Protein AF-A0A2A6BRS6-F1 (afdb_monomer)

Structure (mmCIF, N/CA/C/O backbone):
data_AF-A0A2A6BRS6-F1
#
_entry.id   AF-A0A2A6BRS6-F1
#
loop_
_atom_site.group_PDB
_atom_site.id
_atom_site.type_symbol
_atom_site.label_atom_id
_atom_site.label_alt_id
_atom_site.label_comp_id
_atom_site.label_asym_id
_atom_site.label_entity_id
_atom_site.label_seq_id
_atom_site.pdbx_PDB_ins_code
_atom_site.Cartn_x
_atom_site.Cartn_y
_atom_site.Cartn_z
_atom_site.occupancy
_atom_site.B_iso_or_equiv
_atom_site.auth_seq_id
_atom_site.auth_comp_id
_atom_site.auth_asym_id
_atom_site.auth_atom_id
_atom_site.pdbx_PDB_model_num
ATOM 1 N N . MET A 1 1 ? -40.096 -60.882 6.392 1.00 36.53 1 MET A N 1
ATOM 2 C CA . MET A 1 1 ? -39.626 -61.988 7.252 1.00 36.53 1 MET A CA 1
ATOM 3 C C . MET A 1 1 ? -38.650 -61.408 8.271 1.00 36.53 1 MET A C 1
ATOM 5 O O . MET A 1 1 ? -37.692 -60.787 7.844 1.00 36.53 1 MET A O 1
ATOM 9 N N . SER A 1 2 ? -38.986 -61.568 9.567 1.00 35.00 2 SER A N 1
ATOM 10 C CA . SER A 1 2 ? -38.137 -61.553 10.793 1.00 35.00 2 SER A CA 1
ATOM 11 C C . SER A 1 2 ? -37.187 -60.356 11.034 1.00 35.00 2 SER A C 1
ATOM 13 O O . SER A 1 2 ? -36.221 -60.204 10.307 1.00 35.00 2 SER A O 1
ATOM 15 N N . SER A 1 3 ? -37.413 -59.413 11.968 1.00 30.75 3 SER A N 1
ATOM 16 C CA . SER A 1 3 ? -37.684 -59.451 13.433 1.00 30.75 3 SER A CA 1
ATOM 17 C C . SER A 1 3 ? -36.456 -59.733 14.319 1.00 30.75 3 SER A C 1
ATOM 19 O O . SER A 1 3 ? -35.845 -60.781 14.158 1.00 30.75 3 SER A O 1
ATOM 21 N N . LEU A 1 4 ? -36.197 -58.807 15.266 1.00 35.34 4 LEU A N 1
ATOM 22 C CA . LEU A 1 4 ? -35.705 -58.901 16.671 1.00 35.34 4 LEU A CA 1
ATOM 23 C C . LEU A 1 4 ? -34.846 -57.644 16.953 1.00 35.34 4 LEU A C 1
ATOM 25 O O . LEU A 1 4 ? -33.799 -57.485 16.344 1.00 35.34 4 LEU A O 1
ATOM 29 N N . ARG A 1 5 ? -35.226 -56.614 17.729 1.00 38.47 5 ARG A N 1
ATOM 30 C CA . ARG A 1 5 ? -35.764 -56.503 19.107 1.00 38.47 5 ARG A CA 1
ATOM 31 C C . ARG A 1 5 ? -34.940 -57.252 20.161 1.00 38.47 5 ARG A C 1
ATOM 33 O O . ARG A 1 5 ? -35.136 -58.443 20.363 1.00 38.47 5 ARG A O 1
ATOM 40 N N . ILE A 1 6 ? -34.127 -56.500 20.910 1.00 39.72 6 ILE A N 1
ATOM 41 C CA . ILE A 1 6 ? -33.738 -56.830 22.287 1.00 39.72 6 ILE A CA 1
ATOM 42 C C . ILE A 1 6 ? -34.042 -55.615 23.174 1.00 39.72 6 ILE A C 1
ATOM 44 O O . ILE A 1 6 ? -33.411 -54.568 23.089 1.00 39.72 6 ILE A O 1
ATOM 48 N N . GLN A 1 7 ? -35.073 -55.796 23.995 1.00 40.78 7 GLN A N 1
ATOM 49 C CA . GLN A 1 7 ? -35.419 -55.057 25.208 1.00 40.78 7 GLN A CA 1
ATOM 50 C C . GLN A 1 7 ? -34.851 -55.830 26.407 1.00 40.78 7 GLN A C 1
ATOM 52 O O . GLN A 1 7 ? -34.888 -57.060 26.375 1.00 40.78 7 GLN A O 1
ATOM 57 N N . ARG A 1 8 ? -34.442 -55.131 27.477 1.00 39.00 8 ARG A N 1
ATOM 58 C CA . ARG A 1 8 ? -34.562 -55.536 28.902 1.00 39.00 8 ARG A CA 1
ATOM 59 C C . ARG A 1 8 ? -34.206 -54.327 29.789 1.00 39.00 8 ARG A C 1
ATOM 61 O O . ARG A 1 8 ? -33.132 -53.770 29.629 1.00 39.00 8 ARG A O 1
ATOM 68 N N . LEU A 1 9 ? -35.203 -53.701 30.434 1.00 35.59 9 LEU A N 1
ATOM 69 C CA . LEU A 1 9 ? -35.733 -53.948 31.800 1.00 35.59 9 LEU A CA 1
ATOM 70 C C . LEU A 1 9 ? -34.810 -53.355 32.892 1.00 35.59 9 LEU A C 1
ATOM 72 O O . LEU A 1 9 ? -33.691 -53.811 33.057 1.00 35.59 9 LEU A O 1
ATOM 76 N N . PHE A 1 10 ? -35.177 -52.193 33.457 1.00 36.03 10 PHE A N 1
ATOM 77 C CA . PHE A 1 10 ? -35.932 -51.987 34.719 1.00 36.03 10 PHE A CA 1
ATOM 78 C C . PHE A 1 10 ? -35.080 -52.177 35.983 1.00 36.03 10 PHE A C 1
ATOM 80 O O . PHE A 1 10 ? -34.822 -53.313 36.352 1.00 36.03 10 PHE A O 1
ATOM 87 N N . THR A 1 11 ? -34.794 -51.082 36.703 1.00 35.62 11 THR A N 1
ATOM 88 C CA . THR A 1 11 ? -35.010 -51.032 38.165 1.00 35.62 11 THR A CA 1
ATOM 89 C C . THR A 1 11 ? -35.041 -49.595 38.684 1.00 35.62 11 THR A C 1
ATOM 91 O O . THR A 1 11 ? -34.088 -48.835 38.549 1.00 35.62 11 THR A O 1
ATOM 94 N N . THR A 1 12 ? -36.176 -49.262 39.282 1.00 38.81 12 THR A N 1
ATOM 95 C CA . THR A 1 12 ? -36.510 -48.068 40.057 1.00 38.81 12 THR A CA 1
ATOM 96 C C . THR A 1 12 ? -36.003 -48.255 41.488 1.00 38.81 12 THR A C 1
ATOM 98 O O . THR A 1 12 ? -36.324 -49.282 42.082 1.00 38.81 12 THR A O 1
ATOM 101 N N . ILE A 1 13 ? -35.293 -47.285 42.076 1.00 41.50 13 ILE A N 1
ATOM 102 C CA . ILE A 1 13 ? -35.150 -47.177 43.541 1.00 41.50 13 ILE A CA 1
ATOM 103 C C . ILE A 1 13 ? -35.333 -45.711 43.957 1.00 41.50 13 ILE A C 1
ATOM 105 O O . ILE A 1 13 ? -34.548 -44.836 43.608 1.00 41.50 13 ILE A O 1
ATOM 109 N N . PHE A 1 14 ? -36.421 -45.493 44.697 1.00 36.94 14 PHE A N 1
ATOM 110 C CA . PHE A 1 14 ? -36.754 -44.331 45.518 1.00 36.94 14 PHE A CA 1
ATOM 111 C C . PHE A 1 14 ? -36.053 -44.450 46.885 1.00 36.94 14 PHE A C 1
ATOM 113 O O . PHE A 1 14 ? -36.103 -45.522 47.479 1.00 36.94 14 PHE A O 1
ATOM 120 N N . LEU A 1 15 ? -35.491 -43.351 47.400 1.00 38.44 15 LEU A N 1
ATOM 121 C CA . LEU A 1 15 ? -35.166 -43.086 48.821 1.00 38.44 15 LEU A CA 1
ATOM 122 C C . LEU A 1 15 ? -34.836 -41.578 48.916 1.00 38.44 15 LEU A C 1
ATOM 124 O O . LEU A 1 15 ? -33.823 -41.142 48.387 1.00 38.44 15 LEU A O 1
ATOM 128 N N . LEU A 1 16 ? -35.789 -40.686 49.208 1.00 35.53 16 LEU A N 1
ATOM 129 C CA . LEU A 1 16 ? -36.254 -40.219 50.529 1.00 35.53 16 LEU A CA 1
ATOM 130 C C . LEU A 1 16 ? -35.146 -39.784 51.524 1.00 35.53 16 LEU A C 1
ATOM 132 O O . LEU A 1 16 ? -34.626 -40.636 52.229 1.00 35.53 16 LEU A O 1
ATOM 136 N N . ILE A 1 17 ? -34.958 -38.444 51.618 1.00 36.34 17 ILE A N 1
ATOM 137 C CA . ILE A 1 17 ? -34.923 -37.572 52.838 1.00 36.34 17 ILE A CA 1
ATOM 138 C C . ILE A 1 17 ? -33.705 -37.749 53.802 1.00 36.34 17 ILE A C 1
ATOM 140 O O . ILE A 1 17 ? -33.270 -38.881 53.969 1.00 36.34 17 ILE A O 1
ATOM 144 N N . PRO A 1 18 ? -33.151 -36.705 54.493 1.00 40.97 18 PRO A N 1
ATOM 145 C CA . PRO A 1 18 ? -33.795 -35.455 54.927 1.00 40.97 18 PRO A CA 1
ATOM 146 C C . PRO A 1 18 ? -33.077 -34.116 54.698 1.00 40.97 18 PRO A C 1
ATOM 148 O O . PRO A 1 18 ? -31.869 -33.994 54.534 1.00 40.97 18 PRO A O 1
ATOM 151 N N . ILE A 1 19 ? -33.934 -33.103 54.818 1.00 37.69 19 ILE A N 1
ATOM 152 C CA . ILE A 1 19 ? -33.704 -31.697 55.139 1.00 37.69 19 ILE A CA 1
ATOM 153 C C . ILE A 1 19 ? -33.030 -31.585 56.517 1.00 37.69 19 ILE A C 1
ATOM 155 O O . ILE A 1 19 ? -33.548 -32.129 57.493 1.00 37.69 19 ILE A O 1
ATOM 159 N N . SER A 1 20 ? -31.940 -30.824 56.619 1.00 32.41 20 SER A N 1
ATOM 160 C CA . SER A 1 20 ? -31.428 -30.311 57.892 1.00 32.41 20 SER A CA 1
ATOM 161 C C . SER A 1 20 ? -31.411 -28.782 57.879 1.00 32.41 20 SER A C 1
ATOM 163 O O . SER A 1 20 ? -30.741 -28.123 57.089 1.00 32.41 20 SER A O 1
ATOM 165 N N . THR A 1 21 ? -32.220 -28.233 58.774 1.00 3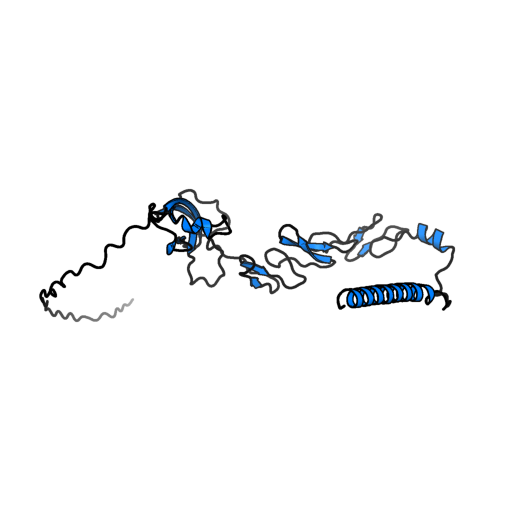5.22 21 THR A N 1
ATOM 166 C CA . THR A 1 21 ? -32.258 -26.843 59.218 1.00 35.22 21 THR A CA 1
ATOM 167 C C . THR A 1 21 ? -31.180 -26.608 60.280 1.00 35.22 21 THR A C 1
ATOM 169 O O . THR A 1 21 ? -31.127 -27.356 61.254 1.00 35.22 21 THR A O 1
ATOM 172 N N . SER A 1 22 ? -30.394 -25.539 60.159 1.00 36.47 22 SER A N 1
ATOM 173 C CA . SER A 1 22 ? -29.625 -24.939 61.266 1.00 36.47 22 SER A CA 1
ATOM 174 C C . SER A 1 22 ? -29.445 -23.447 60.960 1.00 36.47 22 SER A C 1
ATOM 176 O O . SER A 1 22 ? -28.809 -23.100 59.971 1.00 36.47 22 SER A O 1
ATOM 178 N N . GLN A 1 23 ? -30.268 -22.581 61.554 1.00 33.41 23 GLN A N 1
ATOM 179 C CA . GLN A 1 23 ? -29.975 -21.796 62.765 1.00 33.41 23 GLN A CA 1
ATOM 180 C C . GLN A 1 23 ? -28.865 -20.742 62.595 1.00 33.41 23 GLN A C 1
ATOM 182 O O . GLN A 1 23 ? -27.677 -21.033 62.670 1.00 33.41 23 GLN A O 1
ATOM 187 N N . GLU A 1 24 ? -29.330 -19.511 62.366 1.00 35.12 24 GLU A N 1
ATOM 188 C CA . GLU A 1 24 ? -28.977 -18.257 63.046 1.00 35.12 24 GLU A CA 1
ATOM 189 C C . GLU A 1 24 ? -27.819 -18.311 64.067 1.00 35.12 24 GLU A C 1
ATOM 191 O O . GLU A 1 24 ? -27.958 -18.882 65.149 1.00 35.12 24 GLU A O 1
ATOM 196 N N . SER A 1 25 ? -26.727 -17.591 63.792 1.00 31.92 25 SER A N 1
ATOM 197 C CA . SER A 1 25 ? -25.900 -16.989 64.847 1.00 31.92 25 SER A CA 1
ATOM 198 C C . SER A 1 25 ? -25.103 -15.794 64.310 1.00 31.92 25 SER A C 1
ATOM 200 O O . SER A 1 25 ? -24.075 -15.942 63.649 1.00 31.92 25 SER A O 1
ATOM 202 N N . SER A 1 26 ? -25.600 -14.598 64.608 1.00 37.97 26 SER A N 1
ATOM 203 C CA . SER A 1 26 ? -24.915 -13.308 64.494 1.00 37.97 26 SER A CA 1
ATOM 204 C C . SER A 1 26 ? -23.733 -13.185 65.472 1.00 37.97 26 SER A C 1
ATOM 206 O O . SER A 1 26 ? -23.888 -13.576 66.631 1.00 37.97 26 SER A O 1
ATOM 208 N N . PRO A 1 27 ? -22.606 -12.554 65.094 1.00 47.16 27 PRO A N 1
ATOM 209 C CA . PRO A 1 27 ? -21.623 -12.047 66.050 1.00 47.16 27 PRO A CA 1
ATOM 210 C C . PRO A 1 27 ? -21.926 -10.594 66.510 1.00 47.16 27 PRO A C 1
ATOM 212 O O . PRO A 1 27 ? -22.609 -9.854 65.799 1.00 47.16 27 PRO A O 1
ATOM 215 N N . PRO A 1 28 ? -21.453 -10.190 67.709 1.00 44.88 28 PRO A N 1
ATOM 216 C CA . PRO A 1 28 ? -21.870 -8.978 68.430 1.00 44.88 28 PRO A CA 1
ATOM 217 C C . PRO A 1 28 ? -21.255 -7.665 67.897 1.00 44.88 28 PRO A C 1
ATOM 219 O O . PRO A 1 28 ? -20.275 -7.695 67.150 1.00 44.88 28 PRO A O 1
ATOM 222 N N . PRO A 1 29 ? -21.805 -6.498 68.302 1.00 35.53 29 PRO A N 1
ATOM 223 C CA . PRO A 1 29 ? -21.425 -5.191 67.771 1.00 35.53 29 PRO A CA 1
ATOM 224 C C . PRO A 1 29 ? -20.066 -4.728 68.308 1.00 35.53 29 PRO A C 1
ATOM 226 O O . PRO A 1 29 ? -19.860 -4.639 69.518 1.00 35.53 29 PRO A O 1
ATOM 229 N N . SER A 1 30 ? -19.145 -4.380 67.409 1.00 34.12 30 SER A N 1
ATOM 230 C CA . SER A 1 30 ? -17.900 -3.705 67.772 1.00 34.12 30 SER A CA 1
ATOM 231 C C . SER A 1 30 ? -18.127 -2.200 67.889 1.00 34.12 30 SER A C 1
ATOM 233 O O . SER A 1 30 ? -18.477 -1.517 66.926 1.00 34.12 30 SER A O 1
ATOM 235 N N . THR A 1 31 ? -17.913 -1.728 69.107 1.00 31.33 31 THR A N 1
ATOM 236 C CA . THR A 1 31 ? -17.978 -0.361 69.604 1.00 31.33 31 THR A CA 1
ATOM 237 C C . THR A 1 31 ? -17.178 0.639 68.770 1.00 31.33 31 THR A C 1
ATOM 239 O O . THR A 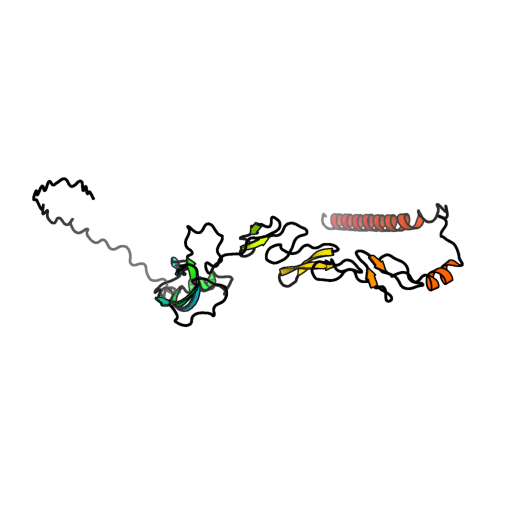1 31 ? -16.025 0.423 68.408 1.00 31.33 31 THR A O 1
ATOM 242 N N . THR A 1 32 ? -17.826 1.775 68.545 1.00 34.69 32 THR A N 1
ATOM 243 C CA . THR A 1 32 ? -17.340 3.043 68.014 1.00 34.69 32 THR A CA 1
ATOM 244 C C . THR A 1 32 ? -16.102 3.566 68.754 1.00 34.69 32 THR A C 1
ATOM 246 O O . THR A 1 32 ? -16.145 3.783 69.964 1.00 34.69 32 THR A O 1
ATOM 249 N N . THR A 1 33 ? -15.049 3.913 68.014 1.00 32.97 33 THR A N 1
ATOM 250 C CA . THR A 1 33 ? -14.075 4.944 68.411 1.00 32.97 33 THR A CA 1
ATOM 251 C C . THR A 1 33 ? -13.893 5.921 67.246 1.00 32.97 33 THR A C 1
ATOM 253 O O . THR A 1 33 ? -13.727 5.485 66.106 1.00 32.97 33 THR A O 1
ATOM 256 N N . PRO A 1 34 ? -13.968 7.244 67.483 1.00 37.72 34 PRO A N 1
ATOM 257 C CA . PRO A 1 34 ? -13.991 8.238 66.420 1.00 37.72 34 PRO A CA 1
ATOM 258 C C . PRO A 1 34 ? -12.566 8.507 65.931 1.00 37.72 34 PRO A C 1
ATOM 260 O O . PRO A 1 34 ? -11.767 9.156 66.606 1.00 37.72 34 PRO A O 1
ATOM 263 N N . SER A 1 35 ? -12.231 8.027 64.738 1.00 36.47 35 SER A N 1
ATOM 264 C CA . SER A 1 35 ? -11.006 8.431 64.057 1.00 36.47 35 SER A CA 1
ATOM 265 C C . SER A 1 35 ? -11.211 9.804 63.415 1.00 36.47 35 SER A C 1
ATOM 267 O O . SER A 1 35 ? -11.796 9.915 62.343 1.00 36.47 35 SER A O 1
ATOM 269 N N . VAL A 1 36 ? -10.726 10.825 64.124 1.00 37.25 36 VAL A N 1
ATOM 270 C CA . VAL A 1 36 ? -10.115 12.059 63.605 1.00 37.25 36 VAL A CA 1
ATOM 271 C C . VAL A 1 36 ? -10.893 12.757 62.481 1.00 37.25 36 VAL A C 1
ATOM 273 O O . VAL A 1 36 ? -10.739 12.456 61.300 1.00 37.25 36 VAL A O 1
ATOM 276 N N . ILE A 1 37 ? -11.648 13.792 62.860 1.00 44.31 37 ILE A N 1
ATOM 277 C CA . ILE A 1 37 ? -12.091 14.848 61.945 1.00 44.31 37 ILE A CA 1
ATOM 278 C C . ILE A 1 37 ? -10.828 15.536 61.412 1.00 44.31 37 ILE A C 1
ATOM 280 O O . ILE A 1 37 ? -10.258 16.419 62.052 1.00 44.31 37 ILE A O 1
ATOM 284 N N . ALA A 1 38 ? -10.355 15.095 60.249 1.00 42.56 38 ALA A N 1
ATOM 285 C CA . ALA A 1 38 ? -9.387 15.844 59.473 1.00 42.56 38 ALA A CA 1
ATOM 286 C C . ALA A 1 38 ? -10.102 17.085 58.925 1.00 42.56 38 ALA A C 1
ATOM 288 O O . ALA A 1 38 ? -11.058 16.985 58.158 1.00 42.56 38 ALA A O 1
ATOM 289 N N . SER A 1 39 ? -9.649 18.254 59.370 1.00 40.94 39 SER A N 1
ATOM 290 C CA . SER A 1 39 ? -10.057 19.554 58.841 1.00 40.94 39 SER A CA 1
ATOM 291 C C . SER A 1 39 ? -9.945 19.564 57.307 1.00 40.94 39 SER A C 1
ATOM 293 O O . SER A 1 39 ? -8.897 19.158 56.787 1.00 40.94 39 SER A O 1
ATOM 295 N N . PRO A 1 40 ? -10.977 20.001 56.560 1.00 41.03 40 PRO A N 1
ATOM 296 C CA . PRO A 1 40 ? -10.907 20.037 55.110 1.00 41.03 40 PRO A CA 1
ATOM 297 C C . PRO A 1 40 ? -9.868 21.078 54.694 1.00 41.03 40 PRO A C 1
ATOM 299 O O . PRO A 1 40 ? -9.997 22.269 54.982 1.00 41.03 40 PRO A O 1
ATOM 302 N N . ARG A 1 41 ? -8.818 20.628 53.999 1.00 44.44 41 ARG A N 1
ATOM 303 C CA . ARG A 1 41 ? -7.920 21.538 53.289 1.00 44.44 41 ARG A CA 1
ATOM 304 C C . ARG A 1 41 ? -8.747 22.239 52.217 1.00 44.44 41 ARG A C 1
ATOM 306 O O . ARG A 1 41 ? -9.245 21.611 51.289 1.00 44.44 41 ARG A O 1
ATOM 313 N N . ALA A 1 42 ? -8.913 23.547 52.371 1.00 45.72 42 ALA A N 1
ATOM 314 C CA . ALA A 1 42 ? -9.505 24.391 51.352 1.00 45.72 42 ALA A CA 1
ATOM 315 C C . ALA A 1 42 ? -8.578 24.402 50.128 1.00 45.72 42 ALA A C 1
ATOM 317 O O . ALA A 1 42 ? -7.523 25.033 50.146 1.00 45.72 42 ALA A O 1
ATOM 318 N N . GLY A 1 43 ? -8.960 23.665 49.085 1.00 46.88 43 GLY A N 1
ATOM 319 C CA . GLY A 1 43 ? -8.281 23.690 47.794 1.00 46.88 43 GLY A CA 1
ATOM 320 C C . GLY A 1 43 ? -8.414 22.388 47.007 1.00 46.88 43 GLY A C 1
ATOM 321 O O . GLY A 1 43 ? -7.578 21.509 47.144 1.00 46.88 43 GLY A O 1
ATOM 322 N N . ILE A 1 44 ? -9.404 22.351 46.105 1.00 55.22 44 ILE A N 1
ATOM 323 C CA . ILE A 1 44 ? -9.495 21.486 44.903 1.00 55.22 44 ILE A CA 1
ATOM 324 C C . ILE A 1 44 ? -10.147 20.085 45.057 1.00 55.22 44 ILE A C 1
ATOM 326 O O . ILE A 1 44 ? -10.333 19.410 44.057 1.00 55.22 44 ILE A O 1
ATOM 330 N N . ASP A 1 45 ? -10.684 19.686 46.213 1.00 46.56 45 ASP A N 1
ATOM 331 C CA . ASP A 1 45 ? -11.441 18.409 46.317 1.00 46.56 45 ASP A CA 1
ATOM 332 C C . ASP A 1 45 ? -12.978 18.556 46.190 1.00 46.56 45 ASP A C 1
ATOM 334 O O . ASP A 1 45 ? -13.737 17.636 46.485 1.00 46.56 45 ASP A O 1
ATOM 338 N N . PHE A 1 46 ? -13.476 19.717 45.744 1.00 44.59 46 PHE A N 1
ATOM 339 C CA . PHE A 1 46 ? -14.917 20.039 45.756 1.00 44.59 46 PHE A CA 1
ATOM 340 C C . PHE A 1 46 ? -15.748 19.397 44.638 1.00 44.59 46 PHE A C 1
ATOM 342 O O . PHE A 1 46 ? -16.969 19.546 44.599 1.00 44.59 46 PHE A O 1
ATOM 349 N N . ILE A 1 47 ? -15.109 18.695 43.712 1.00 56.53 47 ILE A N 1
ATOM 350 C CA . ILE A 1 47 ? -15.791 18.037 42.607 1.00 56.53 47 ILE A CA 1
ATOM 351 C C . ILE A 1 47 ? -15.403 16.572 42.737 1.00 56.53 47 ILE A C 1
ATOM 353 O O . ILE A 1 47 ? -14.242 16.218 42.539 1.00 56.53 47 ILE A O 1
ATOM 357 N N . GLY A 1 48 ? -16.361 15.719 43.110 1.00 60.00 48 GLY A N 1
ATOM 358 C CA . GLY A 1 48 ? -16.190 14.268 43.013 1.00 60.00 48 GLY A CA 1
ATOM 359 C C . GLY A 1 48 ? -15.701 13.864 41.612 1.00 60.00 48 GLY A C 1
ATOM 360 O O . GLY A 1 48 ? -15.673 14.702 40.710 1.00 60.00 48 GLY A O 1
ATOM 361 N N . PRO A 1 49 ? -15.305 12.597 41.385 1.00 68.12 49 PRO A N 1
ATOM 362 C CA . PRO A 1 49 ? -14.745 12.182 40.100 1.00 68.12 49 PRO A CA 1
ATOM 363 C C . PRO A 1 49 ? -15.645 12.666 38.957 1.00 68.12 49 PRO A C 1
ATOM 365 O O . PRO A 1 49 ? -16.811 12.288 38.880 1.00 68.12 49 PRO A O 1
ATOM 368 N N . LEU A 1 50 ? -15.126 13.573 38.127 1.00 83.81 50 LEU A N 1
ATOM 369 C CA . LEU A 1 50 ? -15.884 14.154 37.028 1.00 83.81 50 LEU A CA 1
ATOM 370 C C . LEU A 1 50 ? -16.056 13.073 35.959 1.00 83.81 50 LEU A C 1
ATOM 372 O O . LEU A 1 50 ? -15.071 12.551 35.434 1.00 83.81 50 LEU A O 1
ATOM 376 N N . TRP A 1 51 ? -17.306 12.728 35.662 1.00 85.38 51 TRP A N 1
ATOM 377 C CA . TRP A 1 51 ? -17.671 11.719 34.672 1.00 85.38 51 TRP A CA 1
ATOM 378 C C . TRP A 1 51 ? -18.295 12.394 33.456 1.00 85.38 51 TRP A C 1
ATOM 380 O O . TRP A 1 51 ? -19.233 13.178 33.586 1.00 85.38 51 TRP A O 1
ATOM 390 N N . LEU A 1 52 ? -17.784 12.079 32.272 1.00 87.00 52 LEU A N 1
ATOM 391 C CA . LEU A 1 52 ? -18.232 12.658 31.010 1.00 87.00 52 LEU A CA 1
ATOM 392 C C . LEU A 1 52 ? -19.067 11.626 30.244 1.00 87.00 52 LEU A C 1
ATOM 394 O O . LEU A 1 52 ? -18.553 10.538 29.970 1.00 87.00 52 LEU A O 1
ATOM 398 N N . PRO A 1 53 ? -20.320 11.935 29.870 1.00 88.94 53 PRO A N 1
ATOM 399 C CA . PRO A 1 53 ? -21.121 11.044 29.044 1.00 88.94 53 PRO A CA 1
ATOM 400 C C . PRO A 1 53 ? -20.537 10.943 27.634 1.00 88.94 53 PRO A C 1
ATOM 402 O O . PRO A 1 53 ? -20.217 11.948 26.995 1.00 88.94 53 PRO A O 1
ATOM 405 N N . ARG A 1 54 ? -20.390 9.711 27.153 1.00 87.75 54 ARG A N 1
ATOM 406 C CA . ARG A 1 54 ? -19.899 9.360 25.820 1.00 87.75 54 ARG A CA 1
ATOM 407 C C . ARG A 1 54 ? -20.851 8.359 25.184 1.00 87.75 54 ARG A C 1
ATOM 409 O O . ARG A 1 54 ? -21.421 7.516 25.871 1.00 87.75 54 ARG A O 1
ATOM 416 N N . SER A 1 55 ? -20.984 8.435 23.869 1.00 89.31 55 SER A N 1
ATOM 417 C CA . SER A 1 55 ? -21.589 7.390 23.052 1.00 89.31 55 SER A CA 1
ATOM 418 C C . SER A 1 55 ? -20.519 6.716 22.200 1.00 89.31 55 SER A C 1
ATOM 420 O O . SER A 1 55 ? -19.476 7.313 21.911 1.00 89.31 55 SER A O 1
ATOM 422 N N . PHE A 1 56 ? -20.760 5.468 21.812 1.00 88.12 56 PHE A N 1
ATOM 423 C CA . PHE A 1 56 ? -1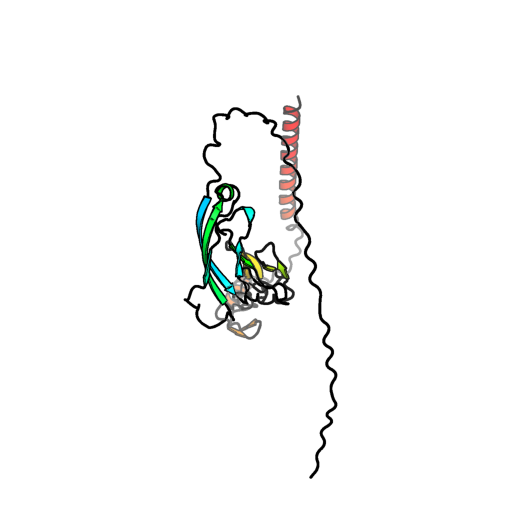9.915 4.750 20.866 1.00 88.12 56 PHE A CA 1
ATOM 424 C C . PHE A 1 56 ? -20.757 4.070 19.795 1.00 88.12 56 PHE A C 1
ATOM 426 O O . PHE A 1 56 ? -21.919 3.732 20.014 1.00 88.12 56 PHE A O 1
ATOM 433 N N . LYS A 1 57 ? -20.120 3.851 18.647 1.00 89.19 57 LYS A N 1
ATOM 434 C CA . LYS A 1 57 ? -20.598 2.989 17.574 1.00 89.19 57 LYS A CA 1
ATOM 435 C C . LYS A 1 57 ? -19.408 2.166 17.094 1.00 89.19 57 LYS A C 1
ATOM 437 O O . LYS A 1 57 ? -18.392 2.743 16.710 1.00 89.19 57 LYS A O 1
ATOM 442 N N . ILE A 1 58 ? -19.504 0.846 17.175 1.00 87.19 58 ILE A N 1
ATOM 443 C CA . ILE A 1 58 ? -18.417 -0.076 16.829 1.00 87.19 58 ILE A CA 1
ATOM 444 C C . ILE A 1 58 ? -18.979 -1.309 16.135 1.00 87.19 58 ILE A C 1
ATOM 446 O O . ILE A 1 58 ? -20.032 -1.815 16.510 1.00 87.19 58 ILE A O 1
ATOM 450 N N . THR A 1 59 ? -18.266 -1.815 15.138 1.00 88.69 59 THR A N 1
ATOM 451 C CA . THR A 1 59 ? -18.629 -3.059 14.457 1.00 88.69 59 THR A CA 1
ATOM 452 C C . THR A 1 59 ? -17.789 -4.197 15.014 1.00 88.69 59 THR A C 1
ATOM 454 O O . THR A 1 59 ? -16.566 -4.133 14.953 1.00 88.69 59 THR A O 1
ATOM 457 N N . CYS A 1 60 ? -18.423 -5.243 15.540 1.00 89.12 60 CYS A N 1
ATOM 458 C CA . CYS A 1 60 ? -17.728 -6.448 15.984 1.00 89.12 60 CYS A CA 1
ATOM 459 C C . CYS A 1 60 ? -18.224 -7.658 15.195 1.00 89.12 60 CYS A C 1
ATOM 461 O O . CYS A 1 60 ? -19.426 -7.847 14.995 1.00 89.12 60 CYS A O 1
ATOM 463 N N . CYS A 1 61 ? -17.285 -8.484 14.754 1.00 88.12 61 CYS A N 1
ATOM 464 C CA . CYS A 1 61 ? -17.541 -9.618 13.879 1.00 88.12 61 CYS A CA 1
ATOM 465 C C . CYS A 1 61 ? -17.341 -10.955 14.580 1.00 88.12 61 CYS A C 1
ATOM 467 O O . CYS A 1 61 ? -16.762 -11.019 15.665 1.00 88.12 61 CYS A O 1
ATOM 469 N N . ARG A 1 62 ? -17.830 -12.039 13.964 1.00 85.88 62 ARG A N 1
ATOM 470 C CA . ARG A 1 62 ? -17.583 -13.424 14.413 1.00 85.88 62 ARG A CA 1
ATOM 471 C C . ARG A 1 62 ? -17.938 -13.664 15.887 1.00 85.88 62 ARG A C 1
ATOM 473 O O . ARG A 1 62 ? -17.199 -14.313 16.619 1.00 85.88 62 ARG A O 1
ATOM 480 N N . GLY A 1 63 ? -19.059 -13.099 16.335 1.00 84.31 63 GLY A N 1
ATOM 481 C CA . GLY A 1 63 ? -19.508 -13.219 17.727 1.00 84.31 63 GLY A CA 1
ATOM 482 C C . GLY A 1 63 ? -18.738 -12.353 18.730 1.00 84.31 63 GLY A C 1
ATOM 483 O O . GLY A 1 63 ? -19.012 -12.443 19.923 1.00 84.31 63 GLY A O 1
ATOM 484 N N . GLY A 1 64 ? -17.822 -11.496 18.269 1.00 88.88 64 GLY A N 1
ATOM 485 C CA . GLY A 1 64 ? -17.163 -10.506 19.110 1.00 88.88 64 GLY A CA 1
ATOM 486 C C . GLY A 1 64 ? -18.167 -9.531 19.725 1.00 88.88 64 GLY A C 1
ATOM 487 O O . GLY A 1 64 ? -19.136 -9.123 19.079 1.00 88.88 64 GLY A O 1
ATOM 488 N N . THR A 1 65 ? -17.927 -9.152 20.977 1.00 90.56 65 THR A N 1
ATOM 489 C CA . THR A 1 65 ? -18.775 -8.208 21.719 1.00 90.56 65 THR A CA 1
ATOM 490 C C . THR A 1 65 ? -17.982 -6.963 22.088 1.00 90.56 65 THR A C 1
ATOM 492 O O . THR A 1 65 ? -16.819 -7.096 22.484 1.00 90.56 65 THR A O 1
ATOM 495 N N . PRO A 1 66 ? -18.575 -5.762 22.009 1.00 91.44 66 PRO A N 1
ATOM 496 C CA . PRO A 1 66 ? -17.895 -4.555 22.442 1.00 91.44 66 PRO A CA 1
ATOM 497 C C . PRO A 1 66 ? -17.652 -4.612 23.950 1.00 91.44 66 PRO A C 1
ATOM 499 O O . PRO A 1 66 ? -18.462 -5.129 24.720 1.00 91.44 66 PRO A O 1
ATOM 502 N N . GLY A 1 67 ? -16.524 -4.073 24.378 1.00 90.31 67 GLY A N 1
ATOM 503 C CA . GLY A 1 67 ? -16.220 -3.912 25.784 1.00 90.31 67 GLY A CA 1
ATOM 504 C C . GLY A 1 67 ? -15.242 -2.771 26.006 1.00 90.31 67 GLY A C 1
ATOM 505 O O . GLY A 1 67 ? -14.585 -2.319 25.065 1.00 90.31 67 GLY A O 1
ATOM 506 N N . PRO A 1 68 ? -15.136 -2.303 27.251 1.00 87.62 68 PRO A N 1
ATOM 507 C CA . PRO A 1 68 ? -14.181 -1.273 27.603 1.00 87.62 68 PRO A CA 1
ATOM 508 C C . PRO A 1 68 ? -12.738 -1.766 27.403 1.00 87.62 68 PRO A C 1
ATOM 510 O O . PRO A 1 68 ? -12.401 -2.910 27.712 1.00 87.62 68 PRO A O 1
ATOM 513 N N . GLU A 1 69 ? -11.877 -0.888 26.895 1.00 83.69 69 GLU A N 1
ATOM 514 C CA . GLU A 1 69 ? -10.424 -1.094 26.827 1.00 83.69 69 GLU A CA 1
ATOM 515 C C . GLU A 1 69 ? -9.807 -1.082 28.233 1.00 83.69 69 GLU A C 1
ATOM 517 O O . GLU A 1 69 ? -8.867 -1.820 28.519 1.00 83.69 69 GLU A O 1
ATOM 522 N N . ASN A 1 70 ? -10.372 -0.269 29.133 1.00 82.50 70 ASN A N 1
ATOM 523 C CA . ASN A 1 70 ? -9.992 -0.218 30.538 1.00 82.50 70 ASN A CA 1
ATOM 524 C C . ASN A 1 70 ? -11.233 -0.061 31.430 1.00 82.50 70 ASN A C 1
ATOM 526 O O . ASN A 1 70 ? -11.837 1.014 31.485 1.00 82.50 70 ASN A O 1
ATOM 530 N N . ASP A 1 71 ? -11.573 -1.124 32.161 1.00 83.44 71 ASP A N 1
ATOM 531 C CA . ASP A 1 71 ? -12.736 -1.185 33.056 1.00 83.44 71 ASP A CA 1
ATOM 532 C C . ASP A 1 71 ? -12.694 -0.135 34.187 1.00 83.44 71 ASP A C 1
ATOM 534 O O . ASP A 1 71 ? -13.734 0.268 34.702 1.00 83.44 71 ASP A O 1
ATOM 538 N N . LEU A 1 72 ? -11.511 0.359 34.577 1.00 83.81 72 LEU A N 1
ATOM 539 C CA . LEU A 1 72 ? -11.360 1.294 35.703 1.00 83.81 72 LEU A CA 1
ATOM 540 C C . LEU A 1 72 ? -11.753 2.736 35.359 1.00 83.81 72 LEU A C 1
ATOM 542 O O . LEU A 1 72 ? -12.001 3.544 36.257 1.00 83.81 72 LEU A O 1
ATOM 546 N N . LEU A 1 73 ? -11.775 3.077 34.070 1.00 83.12 73 LEU A N 1
ATOM 547 C CA . LEU A 1 73 ? -12.031 4.439 33.593 1.00 83.12 73 LEU A CA 1
ATOM 548 C C . LEU A 1 73 ? -13.461 4.630 33.082 1.00 83.12 73 LEU A C 1
ATOM 550 O O . LEU A 1 73 ? -13.828 5.752 32.729 1.00 83.12 73 LEU A O 1
ATOM 554 N N . ILE A 1 74 ? -14.254 3.559 33.041 1.00 86.88 74 ILE A N 1
ATOM 555 C CA . ILE A 1 74 ? -15.572 3.523 32.413 1.00 86.88 74 ILE A CA 1
ATOM 556 C C . ILE A 1 74 ? -16.628 3.092 33.436 1.00 86.88 74 ILE A C 1
ATOM 558 O O . ILE A 1 74 ? -16.426 2.162 34.212 1.00 86.88 74 ILE A O 1
ATOM 562 N N . ARG A 1 75 ? -17.775 3.777 33.447 1.00 88.00 75 ARG A N 1
ATOM 563 C CA . ARG A 1 75 ? -18.948 3.434 34.267 1.00 88.00 75 ARG A CA 1
ATOM 564 C C . ARG A 1 75 ? -20.236 3.527 33.461 1.00 88.00 75 ARG A C 1
ATOM 566 O O . ARG A 1 75 ? -20.271 4.179 32.426 1.00 88.00 75 ARG A O 1
ATOM 573 N N . ASN A 1 76 ? -21.302 2.917 33.981 1.00 89.94 76 ASN A N 1
ATOM 574 C CA . ASN A 1 76 ? -22.650 2.979 33.409 1.00 89.94 76 ASN A CA 1
ATOM 575 C C . ASN A 1 76 ? -22.687 2.563 31.924 1.00 89.94 76 ASN A C 1
ATOM 577 O O . ASN A 1 76 ? -23.136 3.317 31.065 1.00 89.94 76 ASN A O 1
ATOM 581 N N . TRP A 1 77 ? -22.119 1.389 31.630 1.00 90.12 77 TRP A N 1
ATOM 582 C CA . TRP A 1 77 ? -22.022 0.842 30.279 1.00 90.12 77 TRP A CA 1
ATOM 583 C C . TRP A 1 77 ? -23.382 0.357 29.782 1.00 90.12 77 TRP A C 1
ATOM 585 O O . TRP A 1 77 ? -24.027 -0.474 30.419 1.00 90.12 77 TRP A O 1
ATOM 595 N N . THR A 1 78 ? -23.778 0.834 28.610 1.00 91.31 78 THR A N 1
ATOM 596 C CA . THR A 1 78 ? -24.975 0.391 27.894 1.00 91.31 78 THR A CA 1
ATOM 597 C C . THR A 1 78 ? -24.581 -0.023 26.486 1.00 91.31 78 THR A C 1
ATOM 599 O O . THR A 1 78 ? -23.694 0.585 25.889 1.00 91.31 78 THR A O 1
ATOM 602 N N . GLN A 1 79 ? -25.231 -1.059 25.959 1.00 91.38 79 GLN A N 1
ATOM 603 C CA . GLN A 1 79 ? -25.024 -1.513 24.588 1.00 91.38 79 GLN A CA 1
ATOM 604 C C . GLN A 1 79 ? -26.334 -2.031 23.992 1.00 91.38 79 GLN A C 1
ATOM 606 O O . GLN A 1 79 ? -27.093 -2.734 24.662 1.00 91.38 79 GLN A O 1
ATOM 611 N N . SER A 1 80 ? -26.557 -1.725 22.724 1.00 90.50 80 SER A N 1
ATOM 612 C CA . SER A 1 80 ? -27.609 -2.259 21.866 1.00 90.50 80 SER A CA 1
ATOM 613 C C . SER A 1 80 ? -27.000 -2.667 20.525 1.00 90.50 80 SER A C 1
ATOM 615 O O . SER A 1 80 ? -25.924 -2.205 20.136 1.00 90.50 80 SER A O 1
ATOM 617 N N . VAL A 1 81 ? -27.660 -3.591 19.831 1.00 87.44 81 VAL A N 1
ATOM 618 C CA . VAL A 1 81 ? -27.312 -3.943 18.449 1.00 87.44 81 VAL A CA 1
ATOM 619 C C . VAL A 1 81 ? -28.038 -2.954 17.541 1.00 87.44 81 VAL A C 1
ATOM 621 O O . VAL A 1 81 ? -29.228 -2.734 17.735 1.00 87.44 81 VAL A O 1
ATOM 624 N N . ALA A 1 82 ? -27.326 -2.341 16.600 1.00 82.56 82 ALA A N 1
ATOM 625 C CA . ALA A 1 82 ? -27.914 -1.422 15.634 1.00 82.56 82 ALA A CA 1
ATOM 626 C C . ALA A 1 82 ? -28.452 -2.200 14.421 1.00 82.56 82 ALA A C 1
ATOM 628 O O . ALA A 1 82 ? -27.759 -3.062 13.879 1.00 82.56 82 ALA A O 1
ATOM 629 N N . ASP A 1 83 ? -29.662 -1.858 13.974 1.00 66.25 83 ASP A N 1
ATOM 630 C CA . ASP A 1 83 ? -30.425 -2.613 12.963 1.00 66.25 83 ASP A CA 1
ATOM 631 C C . ASP A 1 83 ? -29.971 -2.388 11.505 1.00 66.25 83 ASP A C 1
ATOM 633 O O . ASP A 1 83 ? -30.474 -3.027 10.583 1.00 66.25 83 ASP A O 1
ATOM 637 N N . PHE A 1 84 ? -28.994 -1.508 11.264 1.00 62.75 84 PHE A N 1
ATOM 638 C CA . PHE A 1 84 ? -28.463 -1.247 9.923 1.00 62.75 84 PHE A CA 1
ATOM 639 C C . PHE A 1 84 ? -27.295 -2.197 9.624 1.00 62.75 84 PHE A C 1
ATOM 641 O O . PHE A 1 84 ? -26.147 -1.928 9.990 1.00 62.75 84 PHE A O 1
ATOM 648 N N . ALA A 1 85 ? -27.604 -3.329 8.990 1.00 55.75 85 ALA A N 1
ATOM 649 C CA . ALA A 1 85 ? -26.614 -4.268 8.474 1.00 55.75 85 ALA A CA 1
ATOM 650 C C . ALA A 1 85 ? -25.796 -3.614 7.347 1.00 55.75 85 ALA A C 1
ATOM 652 O O . ALA A 1 85 ? -26.349 -3.008 6.434 1.00 55.75 85 ALA A O 1
ATOM 653 N N . VAL A 1 86 ? -24.470 -3.711 7.459 1.00 57.31 86 VAL A N 1
ATOM 654 C CA . VAL A 1 86 ? -23.513 -3.302 6.424 1.00 57.31 86 VAL A CA 1
ATOM 655 C C . VAL A 1 86 ? -23.617 -4.293 5.266 1.00 57.31 86 VAL A C 1
ATOM 657 O O . VAL A 1 86 ? -23.681 -5.496 5.516 1.00 57.31 86 VAL A O 1
ATOM 660 N N . ASP A 1 87 ? -23.653 -3.762 4.043 1.00 53.28 87 ASP A N 1
ATOM 661 C CA . ASP A 1 87 ? -23.819 -4.489 2.785 1.00 53.28 87 ASP A CA 1
ATOM 662 C C . ASP A 1 87 ? -22.980 -5.772 2.683 1.00 53.28 87 ASP A C 1
ATOM 664 O O . ASP A 1 87 ? -21.810 -5.841 3.079 1.00 53.28 87 ASP A O 1
ATOM 668 N N . GLU A 1 88 ? -23.630 -6.791 2.120 1.00 59.88 88 GLU A N 1
ATOM 669 C CA . GLU A 1 88 ? -23.054 -8.063 1.710 1.00 59.88 88 GLU A CA 1
ATOM 670 C C . GLU A 1 88 ? -21.924 -7.839 0.701 1.00 59.88 88 GLU A C 1
ATOM 672 O O . GLU A 1 88 ? -22.184 -7.420 -0.418 1.00 59.88 88 GLU A O 1
ATOM 677 N N . GLU A 1 89 ? -20.688 -8.184 1.077 1.00 54.56 89 GLU A N 1
ATOM 678 C CA . GLU A 1 89 ? -19.848 -9.002 0.179 1.00 54.56 89 GLU A CA 1
ATOM 679 C C . GLU A 1 89 ? -18.584 -9.623 0.802 1.00 54.56 89 GLU A C 1
ATOM 681 O O . GLU A 1 89 ? -17.890 -10.368 0.118 1.00 54.56 89 GLU A O 1
ATOM 686 N N . SER A 1 90 ? -18.246 -9.404 2.083 1.00 53.69 90 SER A N 1
ATOM 687 C CA . SER A 1 90 ? -16.962 -9.943 2.596 1.00 53.69 90 SER A CA 1
ATOM 688 C C . SER A 1 90 ? -16.903 -10.325 4.077 1.00 53.69 90 SER A C 1
ATOM 690 O O . SER A 1 90 ? -15.938 -10.965 4.499 1.00 53.69 90 SER A O 1
ATOM 692 N N . ASP A 1 91 ? -17.881 -9.943 4.890 1.00 62.03 91 ASP A N 1
ATOM 693 C CA . ASP A 1 91 ? -17.691 -9.870 6.339 1.00 62.03 91 ASP A CA 1
ATOM 694 C C . ASP A 1 91 ? -18.742 -10.728 7.072 1.00 62.03 91 ASP A C 1
ATOM 696 O O . ASP A 1 91 ? -19.703 -10.240 7.667 1.00 62.03 91 ASP A O 1
ATOM 700 N N . GLU A 1 92 ? -18.563 -12.055 7.007 1.00 66.06 92 GLU A N 1
ATOM 701 C CA . GLU A 1 92 ? -19.434 -13.039 7.667 1.00 66.06 92 GLU A CA 1
ATOM 702 C C . GLU A 1 92 ? -19.638 -12.717 9.164 1.00 66.06 92 GLU A C 1
ATOM 704 O O . GLU A 1 92 ? -18.705 -12.752 9.976 1.00 66.06 92 GLU A O 1
ATOM 709 N N . GLY A 1 93 ? -20.890 -12.450 9.549 1.00 76.81 93 GLY A N 1
ATOM 710 C CA . GLY A 1 93 ? -21.308 -12.357 10.951 1.00 76.81 93 GLY A CA 1
ATOM 711 C C . GLY A 1 93 ? -20.876 -11.082 11.684 1.00 76.81 93 GLY A C 1
ATOM 712 O O . GLY A 1 93 ? -20.676 -11.124 12.904 1.00 76.81 93 GLY A O 1
ATOM 713 N N . CYS A 1 94 ? -20.709 -9.966 10.974 1.00 85.25 94 CYS A N 1
ATOM 714 C CA . CYS A 1 94 ? -20.488 -8.653 11.579 1.00 85.25 94 CYS A CA 1
ATOM 715 C C . CYS A 1 94 ? -21.785 -8.011 12.075 1.00 85.25 94 CYS A C 1
ATOM 717 O O . CYS A 1 94 ? -22.803 -8.013 11.390 1.00 85.25 94 CYS A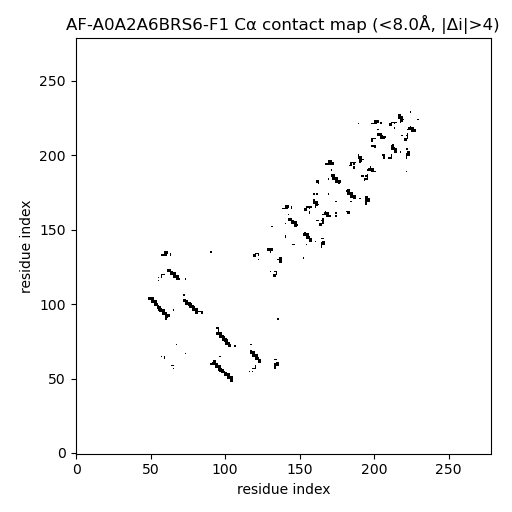 O 1
ATOM 719 N N . ARG A 1 95 ? -21.741 -7.441 13.284 1.00 87.44 95 ARG A N 1
ATOM 720 C CA . ARG A 1 95 ? -22.841 -6.667 13.868 1.00 87.44 95 ARG A CA 1
ATOM 721 C C . ARG A 1 95 ? -22.338 -5.311 14.325 1.00 87.44 95 ARG A C 1
ATOM 723 O O . ARG A 1 95 ? -21.253 -5.199 14.899 1.00 87.44 95 ARG A O 1
ATOM 730 N N . VAL A 1 96 ? -23.144 -4.290 14.078 1.00 89.38 96 VAL A N 1
ATOM 731 C CA . VAL A 1 96 ? -22.895 -2.943 14.580 1.00 89.38 96 VAL A CA 1
ATOM 732 C C . VAL A 1 96 ? -23.505 -2.839 15.971 1.00 89.38 96 VAL A C 1
ATOM 734 O O . VAL A 1 96 ? -24.658 -3.203 16.184 1.00 89.38 96 VAL A O 1
ATOM 737 N N . PHE A 1 97 ? -22.720 -2.354 16.921 1.00 90.25 97 PHE A N 1
ATOM 738 C CA . PHE A 1 97 ? -23.140 -2.078 18.283 1.00 90.25 97 PHE A CA 1
ATOM 739 C C . PHE A 1 97 ? -23.084 -0.583 18.527 1.00 90.25 97 PHE A C 1
ATOM 741 O O . PHE A 1 97 ? -22.140 0.095 18.110 1.00 90.25 97 PHE A O 1
ATOM 748 N N . GLU A 1 98 ? -24.072 -0.085 19.245 1.00 91.75 98 GLU A N 1
ATOM 749 C CA . GLU A 1 98 ? -24.118 1.288 19.714 1.00 91.75 98 GLU A CA 1
ATOM 750 C C . GLU A 1 98 ? -24.429 1.315 21.205 1.00 91.75 98 GLU A C 1
ATOM 752 O O . GLU A 1 98 ? -24.942 0.350 21.771 1.00 91.75 98 GLU A O 1
ATOM 757 N N . GLY A 1 99 ? -24.059 2.394 21.876 1.00 91.06 99 GLY A N 1
ATOM 758 C CA . GLY A 1 99 ? -24.240 2.463 23.314 1.00 91.06 99 GLY A CA 1
ATOM 759 C C . GLY A 1 99 ? -23.691 3.731 23.923 1.00 91.06 99 GLY A C 1
ATOM 760 O O . GLY A 1 99 ? -23.135 4.595 23.239 1.00 91.06 99 GLY A O 1
ATOM 761 N N . THR A 1 100 ? -23.850 3.841 25.236 1.00 90.81 100 THR A N 1
ATOM 762 C CA . THR A 1 100 ? -23.373 4.979 26.021 1.00 90.81 100 THR A CA 1
ATOM 763 C C . THR A 1 100 ? -22.644 4.525 27.274 1.00 90.81 100 THR A C 1
ATOM 765 O O . THR A 1 100 ? -22.908 3.449 27.814 1.00 90.81 100 THR A O 1
ATOM 768 N N . PHE A 1 101 ? -21.699 5.344 27.720 1.00 90.69 101 PHE A N 1
ATOM 769 C CA . PHE A 1 101 ? -20.945 5.129 28.944 1.00 90.69 101 PHE A CA 1
ATOM 770 C C . PHE A 1 101 ? -20.461 6.455 29.530 1.00 90.69 101 PHE A C 1
ATOM 772 O O . PHE A 1 101 ? -20.434 7.493 28.868 1.00 90.69 101 PHE A O 1
ATOM 779 N N . LEU A 1 102 ? -20.054 6.415 30.791 1.00 88.81 102 LEU A N 1
ATOM 780 C CA . LEU A 1 102 ? -19.427 7.516 31.504 1.00 88.81 102 LEU A CA 1
ATOM 781 C C . LEU A 1 102 ? -17.913 7.304 31.545 1.00 88.81 102 LEU A C 1
ATOM 783 O O . LEU A 1 102 ? -17.447 6.298 32.077 1.00 88.81 102 LEU A O 1
ATOM 787 N N . LEU A 1 103 ? -17.149 8.259 31.017 1.00 87.38 103 LEU A N 1
ATOM 788 C CA . LEU A 1 103 ? -15.686 8.245 31.031 1.00 87.38 103 LEU A CA 1
ATOM 789 C C . LEU A 1 103 ? -15.151 9.136 32.157 1.00 87.38 103 LEU A C 1
ATOM 791 O O . LEU A 1 103 ? -15.580 10.283 32.296 1.00 87.38 103 LEU A O 1
ATOM 795 N N . ALA A 1 104 ? -14.184 8.646 32.929 1.00 86.00 104 ALA A N 1
ATOM 796 C CA . ALA A 1 104 ? -13.509 9.452 33.942 1.00 86.00 104 ALA A CA 1
ATOM 797 C C . ALA A 1 104 ? -12.729 10.613 33.295 1.00 86.00 104 ALA A C 1
ATOM 799 O O . ALA A 1 104 ? -11.932 10.400 32.381 1.00 86.00 104 ALA A O 1
ATOM 800 N N . ALA A 1 105 ? -12.876 11.837 33.806 1.00 80.88 105 ALA A N 1
ATOM 801 C CA . ALA A 1 105 ? -12.156 13.010 33.296 1.00 80.88 105 ALA A CA 1
ATOM 802 C C . ALA A 1 105 ? -10.626 12.874 33.399 1.00 80.88 105 ALA A C 1
ATOM 804 O O . ALA A 1 105 ? -9.895 13.457 32.604 1.00 80.88 105 ALA A O 1
ATOM 805 N N . THR A 1 106 ? -10.129 12.045 34.322 1.00 77.06 106 THR A N 1
ATOM 806 C CA . THR A 1 106 ? -8.701 11.709 34.441 1.00 77.06 106 THR A CA 1
ATOM 807 C C . THR A 1 106 ? -8.158 10.955 33.224 1.00 77.06 106 THR A C 1
ATOM 809 O O . THR A 1 106 ? -6.956 11.018 32.962 1.00 77.06 106 THR A O 1
ATOM 812 N N . ALA A 1 107 ? -9.017 10.286 32.446 1.00 71.88 107 ALA A N 1
ATOM 813 C CA . ALA A 1 107 ? -8.629 9.654 31.190 1.00 71.88 107 ALA A CA 1
ATOM 814 C C . ALA A 1 107 ? -8.189 10.701 30.149 1.00 71.88 107 ALA A C 1
ATOM 816 O O . ALA A 1 107 ? -7.191 10.496 29.462 1.00 71.88 107 ALA A O 1
ATOM 817 N N . LEU A 1 108 ? -8.844 11.867 30.097 1.00 70.44 108 LEU A N 1
ATOM 818 C CA . LEU A 1 108 ? -8.528 12.923 29.123 1.00 70.44 108 LEU A CA 1
ATOM 819 C C . LEU A 1 108 ? -7.085 13.437 29.229 1.00 70.44 108 LEU A C 1
ATOM 821 O O . LEU A 1 108 ? -6.497 13.819 28.224 1.00 70.44 108 LEU A O 1
ATOM 825 N N . PHE A 1 109 ? -6.500 13.414 30.428 1.00 67.94 109 PHE A N 1
ATOM 826 C CA . PHE A 1 109 ? -5.140 13.907 30.671 1.00 67.94 109 PHE A CA 1
ATOM 827 C C . PHE A 1 109 ? -4.057 12.827 30.529 1.00 67.94 109 PHE A C 1
ATOM 829 O O . PHE A 1 109 ? -2.877 13.156 30.418 1.00 67.94 109 PHE A O 1
ATOM 836 N N . LYS A 1 110 ? -4.430 11.539 30.527 1.00 60.88 110 LYS A N 1
ATOM 837 C CA . LYS A 1 110 ? -3.492 10.415 30.338 1.00 60.88 110 LYS A CA 1
ATOM 838 C C . LYS A 1 110 ? -3.373 9.960 28.882 1.00 60.88 110 LYS A C 1
ATOM 840 O O . LYS A 1 110 ? -2.383 9.324 28.525 1.00 60.88 110 LYS A O 1
ATOM 845 N N . LEU A 1 111 ? -4.348 10.278 28.035 1.00 56.50 111 LEU A N 1
ATOM 846 C CA . LEU A 1 111 ? -4.368 9.869 26.634 1.00 56.50 111 LEU A CA 1
ATOM 847 C C . LEU A 1 111 ? -3.635 10.892 25.750 1.00 56.50 111 LEU A C 1
ATOM 849 O O . LEU A 1 111 ? -4.172 11.936 25.402 1.00 56.50 111 LEU A O 1
ATOM 853 N N . ARG A 1 112 ? -2.413 10.558 25.309 1.00 52.03 112 ARG A N 1
ATOM 854 C CA . ARG A 1 112 ? -1.707 11.285 24.228 1.00 52.03 112 ARG A CA 1
ATOM 855 C C . ARG A 1 112 ? -2.313 11.045 22.834 1.00 52.03 112 ARG A C 1
ATOM 857 O O . ARG A 1 112 ? -1.798 11.563 21.850 1.00 52.03 112 ARG A O 1
ATOM 864 N N . SER A 1 113 ? -3.377 10.248 22.727 1.00 45.12 113 SER A N 1
ATOM 865 C CA . SER A 1 113 ? -4.031 9.928 21.460 1.00 45.12 113 SER A CA 1
ATOM 866 C C . SER A 1 113 ? -5.547 9.958 21.638 1.00 45.12 113 SER A C 1
ATOM 868 O O . SER A 1 113 ? -6.118 9.135 22.344 1.00 45.12 113 SER A O 1
ATOM 870 N N . PHE A 1 114 ? -6.196 10.935 21.007 1.00 50.62 114 PHE A N 1
ATOM 871 C CA . PHE A 1 114 ? -7.648 11.147 21.030 1.00 50.62 114 PHE A CA 1
ATOM 872 C C . PHE A 1 114 ? -8.434 10.153 20.147 1.00 50.62 114 PHE A C 1
ATOM 874 O O . PHE A 1 114 ? -9.632 10.328 19.948 1.00 50.62 114 PHE A O 1
ATOM 881 N N . THR A 1 115 ? -7.787 9.130 19.579 1.00 50.19 115 THR A N 1
ATOM 882 C CA . THR A 1 115 ? -8.331 8.338 18.458 1.00 50.19 115 THR A CA 1
ATOM 883 C C . THR A 1 115 ? -8.948 6.992 18.840 1.00 50.19 115 THR A C 1
ATOM 885 O O . THR A 1 115 ? -9.417 6.274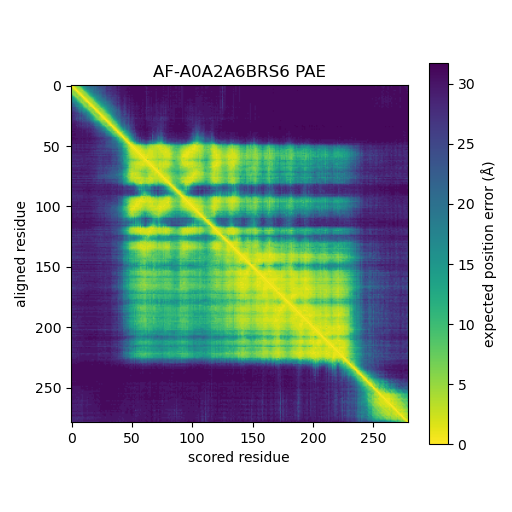 17.962 1.00 50.19 115 THR A O 1
ATOM 888 N N . GLY A 1 116 ? -9.013 6.647 20.126 1.00 53.28 116 GLY A N 1
ATOM 889 C CA . GLY A 1 116 ? -9.680 5.432 20.593 1.00 53.28 116 GLY A CA 1
ATOM 890 C C . GLY A 1 116 ? -10.479 5.735 21.844 1.00 53.28 116 GLY A C 1
ATOM 891 O O . GLY A 1 116 ? -9.924 5.798 22.937 1.00 53.28 116 GLY A O 1
ATOM 892 N N . TYR A 1 117 ? -11.781 5.967 21.708 1.00 63.88 117 TYR A N 1
ATOM 893 C CA . TYR A 1 117 ? -12.652 6.116 22.867 1.00 63.88 117 TYR A CA 1
ATOM 894 C C . TYR A 1 117 ? -12.866 4.755 23.516 1.00 63.88 117 TYR A C 1
ATOM 896 O O . TYR A 1 117 ? -13.914 4.177 23.295 1.00 63.88 117 TYR A O 1
ATOM 904 N N . GLY A 1 118 ? -11.880 4.252 24.265 1.00 73.06 118 GLY A N 1
ATOM 905 C CA . GLY A 1 118 ? -11.986 3.232 25.314 1.00 73.06 118 GLY A CA 1
ATOM 906 C C . GLY A 1 118 ? -12.862 2.004 25.052 1.00 73.06 118 GLY A C 1
ATOM 907 O O . GLY A 1 118 ? -13.278 1.379 26.019 1.00 73.06 118 GLY A O 1
ATOM 908 N N . VAL A 1 119 ? -13.171 1.668 23.802 1.00 85.69 119 VAL A N 1
ATOM 909 C CA . VAL A 1 119 ? -14.078 0.596 23.396 1.00 85.69 119 VAL A CA 1
ATOM 910 C C . VAL A 1 119 ? -13.366 -0.249 22.355 1.00 85.69 119 VAL A C 1
ATOM 912 O O . VAL A 1 119 ? -12.886 0.264 21.346 1.00 85.69 119 VAL A O 1
ATOM 915 N N . GLN A 1 120 ? -13.315 -1.551 22.604 1.00 88.00 120 GLN A N 1
ATOM 916 C CA . GLN A 1 120 ? -12.695 -2.544 21.736 1.00 88.00 120 GLN A CA 1
ATOM 917 C C . GLN A 1 120 ? -13.593 -3.775 21.619 1.00 88.00 120 GLN A C 1
ATOM 919 O O . GLN A 1 120 ? -14.334 -4.101 22.549 1.00 88.00 120 GLN A O 1
ATOM 924 N N . CYS A 1 121 ? -13.521 -4.492 20.499 1.00 89.31 121 CYS A N 1
ATOM 925 C CA . CYS A 1 121 ? -14.196 -5.779 20.396 1.00 89.31 121 CYS A CA 1
ATOM 926 C C . CYS A 1 121 ? -13.397 -6.842 21.157 1.00 89.31 121 CYS A C 1
ATOM 928 O O . CYS A 1 121 ? -12.208 -7.046 20.913 1.00 89.31 121 CYS A O 1
ATOM 930 N N . LYS A 1 122 ? -14.062 -7.545 22.074 1.00 90.06 122 LYS A N 1
ATOM 931 C CA . LYS A 1 122 ? -13.539 -8.765 22.691 1.00 90.06 122 LYS A CA 1
ATOM 932 C C . LYS A 1 122 ? -13.804 -9.917 21.727 1.00 90.06 122 LYS A C 1
ATOM 934 O O . LYS A 1 122 ? -14.954 -10.311 21.539 1.00 90.06 122 LYS A O 1
ATOM 939 N N . CYS A 1 123 ? -12.749 -10.399 21.077 1.00 88.38 123 CYS A N 1
ATOM 940 C CA . CYS A 1 123 ? -12.834 -11.479 20.099 1.00 88.38 123 CYS A CA 1
ATOM 941 C C . CYS A 1 123 ? -12.780 -12.857 20.772 1.00 88.38 123 CYS A C 1
ATOM 943 O O . CYS A 1 123 ? -12.134 -12.993 21.812 1.00 88.38 123 CYS A O 1
ATOM 945 N N . PRO A 1 124 ? -13.424 -13.885 20.193 1.00 85.75 124 PRO A N 1
ATOM 946 C CA . PRO A 1 124 ? -13.344 -15.245 20.713 1.00 85.75 124 PRO A CA 1
ATOM 947 C C . PRO A 1 124 ? -11.909 -15.788 20.624 1.00 85.75 124 PRO A C 1
ATOM 949 O O . PRO A 1 124 ? -11.297 -15.787 19.555 1.00 85.75 124 PRO A O 1
ATOM 952 N N . SER A 1 125 ? -11.387 -16.260 21.759 1.00 74.00 125 SER A N 1
ATOM 953 C CA . SER A 1 125 ? -9.993 -16.705 21.915 1.00 74.00 125 SER A CA 1
ATOM 954 C C . SER A 1 125 ? -9.668 -18.028 21.214 1.00 74.00 125 SER A C 1
ATOM 956 O O . SER A 1 125 ? -8.506 -18.284 20.926 1.00 74.00 125 SER A O 1
ATOM 958 N N . ASP A 1 126 ? -10.677 -18.846 20.902 1.00 73.31 126 ASP A N 1
ATOM 959 C CA . ASP A 1 126 ? -10.507 -20.173 20.284 1.00 73.31 126 ASP A CA 1
ATOM 960 C C . ASP A 1 126 ? -10.344 -20.131 18.754 1.00 73.31 126 ASP A C 1
ATOM 962 O O . ASP A 1 126 ? -10.335 -21.167 18.087 1.00 73.31 126 ASP A O 1
ATOM 966 N N . SER A 1 127 ? -10.224 -18.943 18.154 1.00 66.44 127 SER A N 1
ATOM 967 C CA . SER A 1 127 ? -10.002 -18.826 16.713 1.00 66.44 127 SER A CA 1
ATOM 968 C C . SER A 1 127 ? -8.552 -19.195 16.360 1.00 66.44 127 SER A C 1
ATOM 970 O O . SER A 1 127 ? -7.633 -18.502 16.796 1.00 66.44 127 SER A O 1
ATOM 972 N N . PRO A 1 128 ? -8.307 -20.193 15.487 1.00 69.69 128 PRO A N 1
ATOM 973 C CA . PRO A 1 128 ? -6.959 -20.538 15.021 1.00 69.69 128 PRO A CA 1
ATOM 974 C C . PRO A 1 128 ? -6.353 -19.480 14.080 1.00 69.69 128 PRO A C 1
ATOM 976 O O . PRO A 1 128 ? -5.230 -19.638 13.606 1.00 69.69 128 PRO A O 1
ATOM 979 N N . VAL A 1 129 ? -7.097 -18.414 13.763 1.00 75.81 129 VAL A N 1
ATOM 980 C CA . VAL A 1 129 ? -6.693 -17.364 12.825 1.00 75.81 129 VAL A CA 1
ATOM 981 C C . VAL A 1 129 ? -6.569 -16.025 13.536 1.00 75.81 129 VAL A C 1
ATOM 983 O O . VAL A 1 129 ? -7.434 -15.669 14.335 1.00 75.81 129 VAL A O 1
ATOM 986 N N . ALA A 1 130 ? -5.529 -15.263 13.184 1.00 78.94 130 ALA A N 1
ATOM 987 C CA . ALA A 1 130 ? -5.329 -13.899 13.655 1.00 78.94 130 ALA A CA 1
ATOM 988 C C . ALA A 1 130 ? -6.515 -12.998 13.267 1.00 78.94 130 ALA A C 1
ATOM 990 O O . ALA A 1 130 ? -6.935 -12.958 12.106 1.00 78.94 130 ALA A O 1
ATOM 991 N N . LEU A 1 131 ? -7.034 -12.264 14.250 1.00 83.50 131 LEU A N 1
ATOM 992 C CA . LEU A 1 131 ? -8.163 -11.356 14.089 1.00 83.50 131 LEU A CA 1
ATOM 993 C C . LEU A 1 131 ? -7.721 -9.898 14.264 1.00 83.50 131 LEU A C 1
ATOM 995 O O . LEU A 1 131 ? -6.766 -9.613 14.991 1.00 83.50 131 LEU A O 1
ATOM 999 N N . ASP A 1 132 ? -8.402 -8.975 13.586 1.00 82.31 132 ASP A N 1
ATOM 1000 C CA . ASP A 1 132 ? -8.211 -7.536 13.789 1.00 82.31 132 ASP A CA 1
ATOM 1001 C C . ASP A 1 132 ? -8.957 -7.034 15.045 1.00 82.31 132 ASP A C 1
ATOM 1003 O O . ASP A 1 132 ? -9.640 -7.791 15.738 1.00 82.31 132 ASP A O 1
ATOM 1007 N N . LYS A 1 133 ? -8.861 -5.729 15.337 1.00 82.44 133 LYS A N 1
ATOM 1008 C CA . LYS A 1 133 ? -9.555 -5.092 16.477 1.00 82.44 133 LYS A CA 1
ATOM 1009 C C . LYS A 1 133 ? -11.091 -5.156 16.399 1.00 82.44 133 LYS A C 1
ATOM 1011 O O . LYS A 1 133 ? -11.748 -4.881 17.398 1.00 82.44 133 LYS A O 1
ATOM 1016 N N . HIS A 1 134 ? -11.646 -5.501 15.237 1.00 85.38 134 HIS A N 1
ATOM 1017 C CA . HIS A 1 134 ? -13.077 -5.693 14.984 1.00 85.38 134 HIS A CA 1
ATOM 1018 C C . HIS A 1 134 ? -13.445 -7.183 14.878 1.00 85.38 134 HIS A C 1
ATOM 1020 O O . HIS A 1 134 ? -14.574 -7.526 14.528 1.00 85.38 134 HIS A O 1
ATOM 1026 N N . CYS A 1 135 ? -12.513 -8.084 15.200 1.00 86.19 135 CYS A N 1
ATOM 1027 C CA . CYS A 1 135 ? -12.662 -9.533 15.096 1.00 86.19 135 CYS A CA 1
ATOM 1028 C C . CYS A 1 135 ? -12.847 -10.055 13.663 1.00 86.19 135 CYS A C 1
ATOM 1030 O O . CYS A 1 135 ? -13.410 -11.134 13.457 1.00 86.19 135 CYS A O 1
ATOM 1032 N N . ARG A 1 136 ? -12.370 -9.315 12.660 1.00 85.00 136 ARG A N 1
ATOM 1033 C CA . ARG A 1 136 ? -12.327 -9.767 11.266 1.00 85.00 136 ARG A CA 1
ATOM 1034 C C . ARG A 1 136 ? -11.096 -10.616 11.027 1.00 85.00 136 ARG A C 1
ATOM 1036 O O . ARG A 1 136 ? -10.042 -10.393 11.622 1.00 85.00 136 ARG A O 1
ATOM 1043 N N . LYS A 1 137 ? -11.237 -11.594 10.135 1.00 84.69 137 LYS A N 1
ATOM 1044 C CA . LYS A 1 137 ? -10.136 -12.470 9.745 1.00 84.69 137 LYS A CA 1
ATOM 1045 C C . LYS A 1 137 ? -9.079 -11.637 9.033 1.00 84.69 137 LYS A C 1
ATOM 1047 O O . LYS A 1 137 ? -9.340 -11.070 7.977 1.00 84.69 137 LYS A O 1
ATOM 1052 N N . LEU A 1 138 ? -7.884 -11.579 9.604 1.00 83.50 138 LEU A N 1
ATOM 1053 C CA . LEU A 1 138 ? -6.767 -10.936 8.939 1.00 83.50 138 LEU A CA 1
ATOM 1054 C C . LEU A 1 138 ? -6.264 -11.851 7.809 1.00 83.50 138 LEU A C 1
ATOM 1056 O O . LEU A 1 138 ? -6.025 -13.037 8.062 1.00 83.50 138 LEU A O 1
ATOM 1060 N N . PRO A 1 139 ? -6.077 -11.335 6.580 1.00 85.19 139 PRO A N 1
ATOM 1061 C CA . PRO A 1 139 ? -5.472 -12.111 5.500 1.00 85.19 139 PRO A CA 1
ATOM 1062 C C . PRO A 1 139 ? -4.087 -12.647 5.907 1.00 85.19 139 PRO A C 1
ATOM 1064 O O . PRO A 1 139 ? -3.402 -12.024 6.716 1.00 85.19 139 PRO A O 1
ATOM 1067 N N . PRO A 1 140 ? -3.618 -13.796 5.416 1.00 88.00 140 PRO A N 1
ATOM 1068 C CA . PRO A 1 140 ? -2.251 -14.226 5.700 1.00 88.00 140 PRO A CA 1
ATOM 1069 C C . PRO A 1 140 ? -1.235 -13.269 5.052 1.00 88.00 140 PRO A C 1
ATOM 1071 O O . PRO A 1 140 ? -1.482 -12.742 3.970 1.00 88.00 140 PRO A O 1
ATOM 1074 N N . CYS A 1 141 ? -0.090 -13.052 5.706 1.00 91.50 141 CYS A N 1
ATOM 1075 C CA . CYS A 1 141 ? 1.052 -12.419 5.044 1.00 91.50 141 CYS A CA 1
ATOM 1076 C C . CYS A 1 141 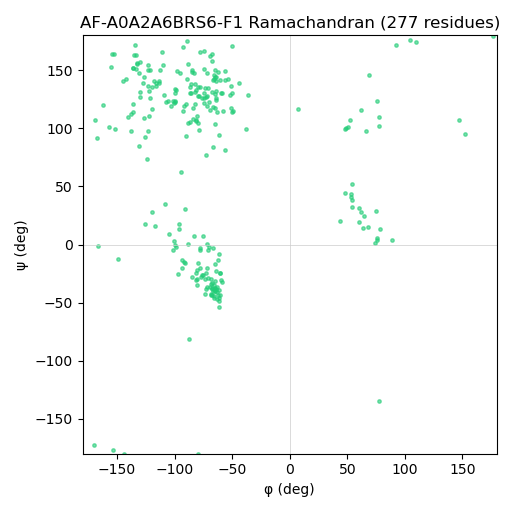? 1.677 -13.433 4.078 1.00 91.50 141 CYS A C 1
ATOM 1078 O O . CYS A 1 141 ? 1.859 -14.598 4.439 1.00 91.50 141 CYS A O 1
ATOM 1080 N N . GLN A 1 142 ? 1.988 -13.003 2.862 1.00 94.19 142 GLN A N 1
ATOM 1081 C CA . GLN A 1 142 ? 2.631 -13.817 1.834 1.00 94.19 142 GLN A CA 1
ATOM 1082 C C . GLN A 1 142 ? 4.160 -13.726 1.938 1.00 94.19 142 GLN A C 1
ATOM 1084 O O . GLN A 1 142 ? 4.691 -12.983 2.764 1.00 94.19 142 GLN A O 1
ATOM 1089 N N . ASN A 1 143 ? 4.871 -14.509 1.118 1.00 94.81 143 ASN A N 1
ATOM 1090 C CA . ASN A 1 143 ? 6.327 -14.426 0.935 1.00 94.81 143 ASN A CA 1
ATOM 1091 C C . ASN A 1 143 ? 7.129 -14.378 2.247 1.00 94.81 143 ASN A C 1
ATOM 1093 O O . ASN A 1 143 ? 8.056 -13.589 2.403 1.00 94.81 143 ASN A O 1
ATOM 1097 N N . ASN A 1 144 ? 6.759 -15.232 3.207 1.00 92.75 144 ASN A N 1
ATOM 1098 C CA . ASN A 1 144 ? 7.407 -15.332 4.518 1.00 92.75 144 ASN A CA 1
ATOM 1099 C C . ASN A 1 144 ? 7.364 -14.042 5.367 1.00 92.75 144 ASN A C 1
ATOM 1101 O O . ASN A 1 144 ? 8.142 -13.889 6.311 1.00 92.75 144 ASN A O 1
ATOM 1105 N N . GLY A 1 145 ? 6.447 -13.122 5.059 1.00 91.81 145 GLY A N 1
ATOM 1106 C CA . GLY A 1 145 ? 6.139 -11.978 5.908 1.00 91.81 145 GLY A CA 1
ATOM 1107 C C . GLY A 1 145 ? 5.523 -12.405 7.240 1.00 91.81 145 GLY A C 1
ATOM 1108 O O . GLY A 1 145 ? 4.822 -13.414 7.330 1.00 91.81 145 GLY A O 1
ATOM 1109 N N . TYR A 1 146 ? 5.754 -11.615 8.285 1.00 90.81 146 TYR A N 1
ATOM 1110 C CA . TYR A 1 146 ? 5.197 -11.863 9.618 1.00 90.81 146 TYR A CA 1
ATOM 1111 C C . TYR A 1 146 ? 4.385 -10.663 10.105 1.00 90.81 146 TYR A C 1
ATOM 1113 O O . TYR A 1 146 ? 4.660 -9.520 9.748 1.00 90.81 146 TYR A O 1
ATOM 1121 N N . ARG A 1 147 ? 3.361 -10.894 10.935 1.00 88.12 147 ARG A N 1
ATOM 1122 C CA . ARG A 1 147 ? 2.556 -9.800 11.503 1.00 88.12 147 ARG A CA 1
ATOM 1123 C C . ARG A 1 147 ? 3.279 -9.167 12.683 1.00 88.12 147 ARG A C 1
ATOM 1125 O O . ARG A 1 147 ? 3.664 -9.863 13.618 1.00 88.12 147 ARG A O 1
ATOM 1132 N N . SER A 1 148 ? 3.425 -7.844 12.655 1.00 84.06 148 SER A N 1
ATOM 1133 C CA . SER A 1 148 ? 4.069 -7.090 13.732 1.00 84.06 148 SER A CA 1
ATOM 1134 C C . SER A 1 148 ? 3.044 -6.296 14.539 1.00 84.06 148 SER A C 1
ATOM 1136 O O . SER A 1 148 ? 2.330 -5.445 14.003 1.00 84.06 148 SER A O 1
ATOM 1138 N N . PHE A 1 149 ? 2.993 -6.537 15.853 1.00 73.00 149 PHE A N 1
ATOM 1139 C CA . PHE A 1 149 ? 2.099 -5.812 16.763 1.00 73.00 149 PHE A CA 1
ATOM 1140 C C . PHE A 1 149 ? 2.438 -4.314 16.824 1.00 73.00 149 PHE A C 1
ATOM 1142 O O . PHE A 1 149 ? 1.544 -3.470 16.829 1.00 73.00 149 PHE A O 1
ATOM 1149 N N . SER A 1 150 ? 3.730 -3.974 16.765 1.00 76.62 150 SER A N 1
ATOM 1150 C CA . SER A 1 150 ? 4.230 -2.592 16.774 1.00 76.62 150 SER A CA 1
ATOM 1151 C C . SER A 1 150 ? 3.818 -1.777 15.542 1.00 76.62 150 SER A C 1
ATOM 1153 O O . SER A 1 150 ? 3.888 -0.553 15.572 1.00 76.62 150 SER A O 1
ATOM 1155 N N . LEU A 1 151 ? 3.370 -2.437 14.468 1.00 71.56 151 LEU A N 1
ATOM 1156 C CA . LEU A 1 151 ? 2.899 -1.810 13.230 1.00 71.56 151 LEU A CA 1
ATOM 1157 C C . LEU A 1 151 ? 1.377 -1.934 13.070 1.00 71.56 151 LEU A C 1
ATOM 1159 O O . LEU A 1 151 ? 0.883 -2.111 11.957 1.00 71.56 151 LEU A O 1
ATOM 1163 N N . ASN A 1 152 ? 0.616 -1.872 14.171 1.00 74.94 152 ASN A N 1
ATOM 1164 C CA . ASN A 1 152 ? -0.846 -2.023 14.162 1.00 74.94 152 ASN A CA 1
ATOM 1165 C C . ASN A 1 152 ? -1.302 -3.314 13.458 1.00 74.94 152 ASN A C 1
ATOM 1167 O O . ASN A 1 152 ? -2.241 -3.300 12.664 1.00 74.94 152 ASN A O 1
ATOM 1171 N N . MET A 1 153 ? -0.617 -4.427 13.740 1.00 77.38 153 MET A N 1
ATOM 1172 C CA . MET A 1 153 ? -0.871 -5.743 13.143 1.00 77.38 153 MET A CA 1
ATOM 1173 C C . MET A 1 153 ? -0.644 -5.826 11.626 1.00 77.38 153 MET A C 1
ATOM 1175 O O . MET A 1 153 ? -1.055 -6.820 11.036 1.00 77.38 153 MET A O 1
ATOM 1179 N N . ARG A 1 154 ? 0.015 -4.860 10.971 1.00 84.25 154 ARG A N 1
ATOM 1180 C CA . ARG A 1 154 ? 0.392 -4.979 9.547 1.00 84.25 154 ARG A CA 1
ATOM 1181 C C . ARG A 1 154 ? 1.451 -6.063 9.317 1.00 84.25 154 ARG A C 1
ATOM 1183 O O . ARG A 1 154 ? 2.177 -6.452 10.238 1.00 84.25 154 ARG A O 1
ATOM 1190 N N . CYS A 1 155 ? 1.525 -6.549 8.080 1.00 89.31 155 CYS A N 1
ATOM 1191 C CA . CYS A 1 155 ? 2.582 -7.459 7.656 1.00 89.31 155 CYS A CA 1
ATOM 1192 C C . CYS A 1 155 ? 3.913 -6.702 7.551 1.00 89.31 155 CYS A C 1
ATOM 1194 O O . CYS A 1 155 ? 3.997 -5.652 6.921 1.00 89.31 155 CYS A O 1
ATOM 1196 N N . ALA A 1 156 ? 4.944 -7.231 8.200 1.00 91.31 156 ALA A N 1
ATOM 1197 C CA . ALA A 1 156 ? 6.329 -6.850 7.993 1.00 91.31 156 ALA A CA 1
ATOM 1198 C C . ALA A 1 156 ? 6.914 -7.781 6.927 1.00 91.31 156 ALA A C 1
ATOM 1200 O O . ALA A 1 156 ? 6.934 -9.003 7.105 1.00 91.31 156 ALA A O 1
ATOM 1201 N N . CYS A 1 157 ? 7.348 -7.196 5.813 1.00 92.75 157 CYS A N 1
ATOM 1202 C CA . CYS A 1 157 ? 7.778 -7.942 4.637 1.00 92.75 157 CYS A CA 1
ATOM 1203 C C . CYS A 1 157 ? 9.302 -8.078 4.585 1.00 92.75 157 CYS A C 1
ATOM 1205 O O . CYS A 1 157 ? 9.996 -7.067 4.757 1.00 92.75 157 CYS A O 1
ATOM 1207 N N . PRO A 1 158 ? 9.834 -9.287 4.326 1.00 93.38 158 PRO A N 1
ATOM 1208 C CA . PRO A 1 158 ? 11.251 -9.451 4.041 1.00 93.38 158 PRO A CA 1
ATOM 1209 C C . PRO A 1 158 ? 11.600 -8.725 2.741 1.00 93.38 158 PRO A C 1
ATOM 1211 O O . PRO A 1 158 ? 10.803 -8.687 1.806 1.00 93.38 158 PRO A O 1
ATOM 1214 N N . GLU A 1 159 ? 12.790 -8.140 2.666 1.00 91.56 159 GLU A N 1
ATOM 1215 C CA . GLU A 1 159 ? 13.270 -7.568 1.408 1.00 91.56 159 GLU A CA 1
ATOM 1216 C C . GLU A 1 159 ? 13.505 -8.680 0.370 1.00 91.56 159 GLU A C 1
ATOM 1218 O O . GLU A 1 159 ? 13.972 -9.760 0.742 1.00 91.56 159 GLU A O 1
ATOM 1223 N N . PRO A 1 160 ? 13.180 -8.454 -0.917 1.00 92.81 160 PRO A N 1
ATOM 1224 C CA . PRO A 1 160 ? 12.712 -7.203 -1.534 1.00 92.81 160 PRO A CA 1
ATOM 1225 C C . PRO A 1 160 ? 11.173 -7.093 -1.658 1.00 92.81 160 PRO A C 1
ATOM 1227 O O . PRO A 1 160 ? 10.668 -6.273 -2.426 1.00 92.81 160 PRO A O 1
ATOM 1230 N N . PHE A 1 161 ? 10.409 -7.905 -0.921 1.00 95.12 161 PHE A N 1
ATOM 1231 C CA . PHE A 1 161 ? 8.947 -7.875 -0.960 1.00 95.12 161 PHE A CA 1
ATOM 1232 C C . PHE A 1 161 ? 8.365 -6.658 -0.226 1.00 95.12 161 PHE A C 1
ATOM 1234 O O . PHE A 1 161 ? 8.940 -6.129 0.739 1.00 95.12 161 PHE A O 1
ATOM 1241 N N . PHE A 1 162 ? 7.198 -6.218 -0.692 1.00 94.25 162 PHE A N 1
ATOM 1242 C CA . PHE A 1 162 ? 6.440 -5.093 -0.149 1.00 94.25 162 PHE A CA 1
ATOM 1243 C C . PHE A 1 162 ? 4.933 -5.243 -0.442 1.00 94.25 162 PHE A C 1
ATOM 1245 O O . PHE A 1 162 ? 4.490 -6.263 -0.970 1.00 94.25 162 PHE A O 1
ATOM 1252 N N . GLY A 1 163 ? 4.134 -4.247 -0.057 1.00 91.44 163 GLY A N 1
ATOM 1253 C CA . GLY A 1 163 ? 2.668 -4.295 -0.118 1.00 91.44 163 GLY A CA 1
ATOM 1254 C C . GLY A 1 163 ? 2.035 -4.512 1.257 1.00 91.44 163 GLY A C 1
ATOM 1255 O O . GLY A 1 163 ? 2.735 -4.670 2.259 1.00 91.44 163 GLY A O 1
ATOM 1256 N N . ASP A 1 164 ? 0.705 -4.496 1.323 1.00 90.06 164 ASP A N 1
ATOM 1257 C CA . ASP A 1 164 ? -0.013 -4.613 2.602 1.00 90.06 164 ASP A CA 1
ATOM 1258 C C . ASP A 1 164 ? 0.046 -6.043 3.175 1.00 90.06 164 ASP A C 1
ATOM 1260 O O . ASP A 1 164 ? -0.029 -6.231 4.397 1.00 90.06 164 ASP A O 1
ATOM 1264 N N . PHE A 1 165 ? 0.238 -7.042 2.308 1.00 91.81 165 PHE A N 1
ATOM 1265 C CA . PHE A 1 165 ? 0.337 -8.463 2.640 1.00 91.81 165 PHE A CA 1
ATOM 1266 C C . PHE A 1 165 ? 1.615 -9.120 2.100 1.00 91.81 165 PHE A C 1
ATOM 1268 O O . PHE A 1 165 ? 1.693 -10.347 2.077 1.00 91.81 165 PHE A O 1
ATOM 1275 N N . CYS A 1 166 ? 2.632 -8.336 1.728 1.00 93.88 166 CYS A N 1
ATOM 1276 C CA . CYS A 1 166 ? 3.894 -8.816 1.148 1.00 93.88 166 CYS A CA 1
ATOM 1277 C C . CYS A 1 166 ? 3.731 -9.551 -0.188 1.00 93.88 166 CYS A C 1
ATOM 1279 O O . CYS A 1 166 ? 4.517 -10.439 -0.510 1.00 93.88 166 CYS A O 1
ATOM 1281 N N . GLU A 1 167 ? 2.692 -9.213 -0.941 1.00 94.31 167 GLU A N 1
ATOM 1282 C CA . GLU A 1 167 ? 2.339 -9.814 -2.223 1.00 94.31 167 GLU A CA 1
ATOM 1283 C C . GLU A 1 167 ? 3.163 -9.271 -3.397 1.00 94.31 167 GLU A C 1
ATOM 1285 O O . GLU A 1 167 ? 3.284 -9.961 -4.407 1.00 94.31 167 GLU A O 1
ATOM 1290 N N . LYS A 1 168 ? 3.749 -8.074 -3.257 1.00 95.31 168 LYS A N 1
ATOM 1291 C CA . LYS A 1 168 ? 4.504 -7.401 -4.321 1.00 95.31 168 LYS A CA 1
ATOM 1292 C C . LYS A 1 168 ? 6.002 -7.607 -4.170 1.00 95.31 168 LYS A C 1
ATOM 1294 O O . LYS A 1 168 ? 6.516 -7.693 -3.051 1.00 95.31 168 LYS A O 1
ATOM 1299 N N . TYR A 1 169 ? 6.713 -7.629 -5.288 1.00 95.31 169 TYR A N 1
ATOM 1300 C CA . TYR A 1 169 ? 8.160 -7.805 -5.366 1.00 95.31 169 TYR A CA 1
ATOM 1301 C C . TYR A 1 169 ? 8.809 -6.607 -6.062 1.00 95.31 169 TYR A C 1
ATOM 1303 O O . TYR A 1 169 ? 8.428 -6.242 -7.168 1.00 95.31 169 TYR A O 1
ATOM 1311 N N . CYS A 1 170 ? 9.796 -5.982 -5.422 1.00 95.94 170 CYS A N 1
ATOM 1312 C CA . CYS A 1 170 ? 10.551 -4.887 -6.029 1.00 95.94 170 CYS A CA 1
ATOM 1313 C C . CYS A 1 170 ? 11.711 -5.468 -6.853 1.00 95.94 170 CYS A C 1
ATOM 1315 O O . CYS A 1 170 ? 12.674 -5.968 -6.270 1.00 95.94 170 CYS A O 1
ATOM 1317 N N . ASP A 1 171 ? 11.595 -5.450 -8.187 1.00 93.69 171 ASP A N 1
ATOM 1318 C CA . ASP A 1 171 ? 12.568 -6.074 -9.096 1.00 93.69 171 ASP A CA 1
ATOM 1319 C C . ASP A 1 171 ? 13.715 -5.122 -9.459 1.00 93.69 171 ASP A C 1
ATOM 1321 O O . ASP A 1 171 ? 14.781 -5.159 -8.842 1.00 93.69 171 ASP A O 1
ATOM 1325 N N . GLN A 1 172 ? 13.500 -4.224 -10.427 1.00 94.31 172 GLN A N 1
ATOM 1326 C CA . GLN A 1 172 ? 14.519 -3.278 -10.893 1.00 94.31 172 GLN A CA 1
ATOM 1327 C C . GLN A 1 172 ? 14.385 -1.939 -10.166 1.00 94.31 172 GLN A C 1
ATOM 1329 O O . GLN A 1 172 ? 14.095 -0.897 -10.760 1.00 94.31 172 GLN A O 1
ATOM 1334 N N . GLY A 1 173 ? 14.565 -1.961 -8.848 1.00 93.81 173 GLY A N 1
ATOM 1335 C CA . GLY A 1 173 ? 14.391 -0.771 -8.029 1.00 93.81 173 GLY A CA 1
ATOM 1336 C C . GLY A 1 173 ? 14.873 -0.918 -6.595 1.00 93.81 173 GLY A C 1
ATOM 1337 O O . GLY A 1 173 ? 15.486 -1.911 -6.206 1.00 93.81 173 GLY A O 1
ATOM 1338 N N . GLN A 1 174 ? 14.580 0.107 -5.803 1.00 93.69 174 GLN A N 1
ATOM 1339 C CA . GLN A 1 174 ? 14.832 0.120 -4.369 1.00 93.69 174 GLN A CA 1
ATOM 1340 C C . GLN A 1 174 ? 13.528 0.355 -3.611 1.00 93.69 174 GLN A C 1
ATOM 1342 O O . GLN A 1 174 ? 12.777 1.282 -3.919 1.00 93.69 174 GLN A O 1
ATOM 1347 N N . LYS A 1 175 ? 13.275 -0.462 -2.584 1.00 93.31 175 LYS A N 1
ATOM 1348 C CA . LYS A 1 175 ? 12.142 -0.262 -1.680 1.00 93.31 175 LYS A CA 1
ATOM 1349 C C . LYS A 1 175 ? 12.381 0.976 -0.817 1.00 93.31 175 LYS A C 1
ATOM 1351 O O . LYS A 1 175 ? 13.370 1.048 -0.090 1.00 93.31 175 LYS A O 1
ATOM 1356 N N . LEU A 1 176 ? 11.459 1.927 -0.877 1.00 91.62 176 LEU A N 1
ATOM 1357 C CA . LEU A 1 176 ? 11.474 3.162 -0.102 1.00 91.62 176 LEU A CA 1
ATOM 1358 C C . LEU A 1 176 ? 10.186 3.289 0.708 1.00 91.62 176 LEU A C 1
ATOM 1360 O O . LEU A 1 176 ? 9.138 2.767 0.333 1.00 91.62 176 LEU A O 1
ATOM 1364 N N . LYS A 1 177 ? 10.259 4.028 1.816 1.00 90.44 177 LYS A N 1
ATOM 1365 C CA . LYS A 1 177 ? 9.098 4.330 2.652 1.00 90.44 177 LYS A CA 1
ATOM 1366 C C . LYS A 1 177 ? 8.571 5.724 2.334 1.00 90.44 177 LYS A C 1
ATOM 1368 O O . LYS A 1 177 ? 9.312 6.703 2.398 1.00 90.44 177 LYS A O 1
ATOM 1373 N N . GLY A 1 178 ? 7.300 5.807 1.964 1.00 88.44 178 GLY A N 1
ATOM 1374 C CA . GLY A 1 178 ? 6.625 7.053 1.615 1.00 88.44 178 GLY A CA 1
ATOM 1375 C C . GLY A 1 178 ? 6.297 7.908 2.826 1.00 88.44 178 GLY A C 1
ATOM 1376 O O . GLY A 1 178 ? 6.309 7.445 3.967 1.00 88.44 178 GLY A O 1
ATOM 1377 N N . VAL A 1 179 ? 5.935 9.161 2.553 1.00 88.69 179 VAL A N 1
ATOM 1378 C CA . VAL A 1 179 ? 5.422 10.104 3.562 1.00 88.69 179 VAL A CA 1
ATOM 1379 C C . VAL A 1 179 ? 4.153 9.572 4.236 1.00 88.69 179 VAL A C 1
ATOM 1381 O O . VAL A 1 179 ? 3.970 9.756 5.434 1.00 88.69 179 VAL A O 1
ATOM 1384 N N . ASP A 1 180 ? 3.343 8.811 3.496 1.00 84.81 180 ASP A N 1
ATOM 1385 C CA . ASP A 1 180 ? 2.158 8.107 4.004 1.00 84.81 180 ASP A CA 1
ATOM 1386 C C . ASP A 1 180 ? 2.498 6.909 4.913 1.00 84.81 180 ASP A C 1
ATOM 1388 O O . ASP A 1 180 ? 1.608 6.226 5.422 1.00 84.81 180 ASP A O 1
ATOM 1392 N N . GLY A 1 181 ? 3.784 6.580 5.069 1.00 83.19 181 GLY A N 1
ATOM 1393 C CA . GLY A 1 181 ? 4.260 5.414 5.810 1.00 83.19 181 GLY A CA 1
ATOM 1394 C C . GLY A 1 181 ? 4.093 4.074 5.086 1.00 83.19 181 GLY A C 1
ATOM 1395 O O . GLY A 1 181 ? 4.417 3.046 5.682 1.00 83.19 181 GLY A O 1
ATOM 1396 N N . ARG A 1 182 ? 3.610 4.074 3.835 1.00 85.62 182 ARG A N 1
ATOM 1397 C CA . ARG A 1 182 ? 3.549 2.896 2.951 1.00 85.62 182 ARG A CA 1
ATOM 1398 C C . ARG A 1 182 ? 4.866 2.686 2.210 1.00 85.62 182 ARG A C 1
ATOM 1400 O O . ARG A 1 182 ? 5.531 3.658 1.859 1.00 85.62 182 ARG A O 1
ATOM 1407 N N . ASP A 1 183 ? 5.191 1.431 1.934 1.00 90.81 183 ASP A N 1
ATOM 1408 C CA . ASP A 1 183 ? 6.370 1.067 1.153 1.00 90.81 183 ASP A CA 1
ATOM 1409 C C . ASP A 1 183 ? 6.045 1.096 -0.350 1.00 90.81 183 ASP A C 1
ATOM 1411 O O . ASP A 1 183 ? 4.982 0.632 -0.767 1.00 90.81 183 ASP A O 1
ATOM 1415 N N . TYR A 1 184 ? 6.955 1.634 -1.159 1.00 92.38 184 TYR A N 1
ATOM 1416 C CA . TYR A 1 184 ? 6.869 1.653 -2.622 1.00 92.38 184 TYR A CA 1
ATOM 1417 C C . TYR A 1 184 ? 8.227 1.300 -3.240 1.00 92.38 184 TYR A C 1
ATOM 1419 O O . TYR A 1 184 ? 9.273 1.533 -2.633 1.00 92.38 184 TYR A O 1
ATOM 1427 N N . CYS A 1 185 ? 8.223 0.726 -4.442 1.00 95.75 185 CYS A N 1
ATOM 1428 C CA . CYS A 1 185 ? 9.443 0.438 -5.193 1.00 95.75 185 CYS A CA 1
ATOM 1429 C C . CYS A 1 185 ? 9.790 1.646 -6.075 1.00 95.75 185 CYS A C 1
ATOM 1431 O O . CYS A 1 185 ? 8.986 2.076 -6.899 1.00 95.75 185 CYS A O 1
ATOM 1433 N N . SER A 1 186 ? 10.971 2.228 -5.879 1.00 94.88 186 SER A N 1
ATOM 1434 C CA . SER A 1 186 ? 11.498 3.291 -6.733 1.00 94.88 186 SER A CA 1
ATOM 1435 C C . SER A 1 186 ? 12.360 2.680 -7.827 1.00 94.88 186 SER A C 1
ATOM 1437 O O . SER A 1 186 ? 13.411 2.109 -7.533 1.00 94.88 186 SER A O 1
ATOM 1439 N N . CYS A 1 187 ? 11.928 2.812 -9.078 1.00 96.62 187 CYS A N 1
ATOM 1440 C CA . CYS A 1 187 ? 12.569 2.144 -10.205 1.00 96.62 187 CYS A CA 1
ATOM 1441 C C . CYS A 1 187 ? 13.924 2.754 -10.559 1.00 96.62 187 CYS A C 1
ATOM 1443 O O . CYS A 1 187 ? 14.138 3.963 -10.435 1.00 96.62 187 CYS A O 1
ATOM 1445 N N . VAL A 1 188 ? 14.831 1.907 -11.044 1.00 94.38 188 VAL A N 1
ATOM 1446 C CA . VAL A 1 188 ? 16.034 2.362 -11.747 1.00 94.38 188 VAL A CA 1
ATOM 1447 C C . VAL A 1 188 ? 15.648 2.964 -13.111 1.00 94.38 188 VAL A C 1
ATOM 1449 O O . VAL A 1 188 ? 14.538 2.724 -13.599 1.00 94.38 188 VAL A O 1
ATOM 1452 N N . PRO A 1 189 ? 16.527 3.757 -13.753 1.00 93.06 189 PRO A N 1
ATOM 1453 C CA . PRO A 1 189 ? 16.234 4.326 -15.065 1.00 93.06 189 PRO A CA 1
ATOM 1454 C C . PRO A 1 189 ? 15.818 3.263 -16.092 1.00 93.06 189 PRO A C 1
ATOM 1456 O O . PRO A 1 189 ? 16.376 2.170 -16.118 1.00 93.06 189 PRO A O 1
ATOM 1459 N N . PHE A 1 190 ? 14.865 3.623 -16.956 1.00 93.38 190 PHE A N 1
ATOM 1460 C CA . PHE A 1 190 ? 14.289 2.776 -18.014 1.00 93.38 190 PHE A CA 1
ATOM 1461 C C . PHE A 1 190 ? 13.435 1.585 -17.544 1.00 93.38 190 PHE A C 1
ATOM 1463 O O . PHE A 1 190 ? 13.101 0.718 -18.352 1.00 93.38 190 PHE A O 1
ATOM 1470 N N . PHE A 1 191 ? 13.020 1.576 -16.277 1.00 95.12 191 PHE A N 1
ATOM 1471 C CA . PHE A 1 191 ? 11.983 0.686 -15.758 1.00 95.12 191 PHE A CA 1
ATOM 1472 C C . PHE A 1 191 ? 10.836 1.495 -15.158 1.00 95.12 191 PHE A C 1
ATOM 1474 O O . PHE A 1 191 ? 11.032 2.610 -14.669 1.00 95.12 191 PHE A O 1
ATOM 1481 N N . GLN A 1 192 ? 9.632 0.937 -15.210 1.00 94.19 192 GLN A N 1
ATOM 1482 C CA . GLN A 1 192 ? 8.421 1.558 -14.686 1.00 94.19 192 GLN A CA 1
ATOM 1483 C C . GLN A 1 192 ? 7.473 0.520 -14.066 1.00 94.19 192 GLN A C 1
ATOM 1485 O O . GLN A 1 192 ? 7.757 -0.680 -14.035 1.00 94.19 192 GLN A O 1
ATOM 1490 N N . GLY A 1 193 ? 6.340 1.008 -13.563 1.00 93.75 193 GLY A N 1
ATOM 1491 C CA . GLY A 1 193 ? 5.342 0.203 -12.866 1.00 93.75 193 GLY A CA 1
ATOM 1492 C C . GLY A 1 193 ? 5.567 0.182 -11.355 1.00 93.75 193 GLY A C 1
ATOM 1493 O O . GLY A 1 193 ? 6.565 0.686 -10.846 1.00 93.75 193 GLY A O 1
ATOM 1494 N N . GLU A 1 194 ? 4.615 -0.389 -10.620 1.00 93.88 194 GLU A N 1
ATOM 1495 C CA . GLU A 1 194 ? 4.686 -0.426 -9.153 1.00 93.88 194 GLU A CA 1
ATOM 1496 C C . GLU A 1 194 ? 5.761 -1.386 -8.624 1.00 93.88 194 GLU A C 1
ATOM 1498 O O . GLU A 1 194 ? 6.319 -1.146 -7.558 1.00 93.88 194 GLU A O 1
ATOM 1503 N N . GLU A 1 195 ? 6.066 -2.445 -9.379 1.00 95.56 195 GLU A N 1
ATOM 1504 C CA . GLU A 1 195 ? 7.088 -3.458 -9.072 1.00 95.56 195 GLU A CA 1
ATOM 1505 C C . GLU A 1 195 ? 8.409 -3.219 -9.823 1.00 95.56 195 GLU A C 1
ATOM 1507 O O . GLU A 1 195 ? 9.362 -3.985 -9.668 1.00 95.56 195 GLU A O 1
ATOM 1512 N N . CYS A 1 196 ? 8.478 -2.165 -10.646 1.00 95.69 196 CYS A N 1
ATOM 1513 C CA . CYS A 1 196 ? 9.625 -1.860 -11.507 1.00 95.69 196 CYS A CA 1
ATOM 1514 C C . CYS A 1 196 ? 10.032 -3.029 -12.412 1.00 95.69 196 CYS A C 1
ATOM 1516 O O . CYS A 1 196 ? 11.214 -3.302 -12.614 1.00 95.69 196 CYS A O 1
ATOM 1518 N N . ARG A 1 197 ? 9.033 -3.747 -12.926 1.00 92.94 197 ARG A N 1
ATOM 1519 C CA . ARG A 1 197 ? 9.218 -4.904 -13.804 1.00 92.94 197 ARG A CA 1
ATOM 1520 C C . ARG A 1 197 ? 9.079 -4.541 -15.279 1.00 92.94 197 ARG A C 1
ATOM 1522 O O . ARG A 1 197 ? 9.652 -5.222 -16.128 1.00 92.94 197 ARG A O 1
ATOM 1529 N N . ASP A 1 198 ? 8.346 -3.472 -15.570 1.00 92.50 198 ASP A N 1
ATOM 1530 C CA . ASP A 1 198 ? 8.015 -3.092 -16.935 1.00 92.50 198 ASP A CA 1
ATOM 1531 C C . ASP A 1 198 ? 9.177 -2.309 -17.540 1.00 92.50 198 ASP A C 1
ATOM 1533 O O . ASP A 1 198 ? 9.588 -1.263 -17.025 1.00 92.50 198 ASP A O 1
ATOM 1537 N N . MET A 1 199 ? 9.723 -2.823 -18.638 1.00 92.31 199 MET A N 1
ATOM 1538 C CA . MET A 1 199 ? 10.824 -2.194 -19.353 1.00 92.31 199 MET A CA 1
ATOM 1539 C C . MET A 1 199 ? 10.320 -1.026 -20.203 1.00 92.31 199 MET A C 1
ATOM 1541 O O . MET A 1 199 ? 9.345 -1.147 -20.940 1.00 92.31 199 MET A O 1
ATOM 1545 N N . VAL A 1 200 ? 11.035 0.097 -20.171 1.00 94.44 200 VAL A N 1
ATOM 1546 C CA . VAL A 1 200 ? 10.771 1.244 -21.045 1.00 94.44 200 VAL A CA 1
ATOM 1547 C C . VAL A 1 200 ? 11.769 1.249 -22.197 1.00 94.44 200 VAL A C 1
ATOM 1549 O O . VAL A 1 200 ? 12.981 1.286 -21.981 1.00 94.44 200 VAL A O 1
ATOM 1552 N N . CYS A 1 201 ? 11.253 1.240 -23.425 1.00 95.75 201 CYS A N 1
ATOM 1553 C CA . CYS A 1 201 ? 12.039 1.358 -24.650 1.00 95.75 201 CYS A CA 1
ATOM 1554 C C . CYS A 1 201 ? 11.993 2.792 -25.185 1.00 95.75 201 CYS A C 1
ATOM 1556 O O . CYS A 1 201 ? 10.922 3.383 -25.322 1.00 95.75 201 CYS A O 1
ATOM 1558 N N . LEU A 1 202 ? 13.157 3.361 -25.493 1.00 94.44 202 LEU A N 1
ATOM 1559 C CA . LEU A 1 202 ? 13.295 4.722 -26.006 1.00 94.44 202 LEU A CA 1
ATOM 1560 C C . LEU A 1 202 ? 13.302 4.766 -27.536 1.00 94.44 202 LEU A C 1
ATOM 1562 O O . LEU A 1 202 ? 13.407 3.745 -28.211 1.00 94.44 202 LEU A O 1
ATOM 1566 N N . ASN A 1 203 ? 13.211 5.981 -28.088 1.00 94.00 203 ASN A N 1
ATOM 1567 C CA . ASN A 1 203 ? 13.415 6.273 -29.512 1.00 94.00 203 ASN A CA 1
ATOM 1568 C C . ASN A 1 203 ? 12.555 5.432 -30.474 1.00 94.00 203 ASN A C 1
ATOM 1570 O O . ASN A 1 203 ? 12.975 5.126 -31.585 1.00 94.00 203 ASN A O 1
ATOM 1574 N N . GLY A 1 204 ? 11.342 5.062 -30.053 1.00 92.44 204 GLY A N 1
ATOM 1575 C CA . GLY A 1 204 ? 10.432 4.234 -30.850 1.00 92.44 204 GLY A CA 1
ATOM 1576 C C . GLY A 1 204 ? 10.774 2.741 -30.848 1.00 92.44 204 GLY A C 1
ATOM 1577 O O . GLY A 1 204 ? 10.239 2.001 -31.671 1.00 92.44 204 GLY A O 1
ATOM 1578 N N . GLY A 1 205 ? 11.656 2.292 -29.950 1.00 94.56 205 GLY A N 1
ATOM 1579 C CA . GLY A 1 205 ? 11.851 0.876 -29.666 1.00 94.56 205 GLY A CA 1
ATOM 1580 C C . GLY A 1 205 ? 10.586 0.234 -29.100 1.00 94.56 205 GLY A C 1
ATOM 1581 O O . GLY A 1 205 ? 9.806 0.881 -28.402 1.00 94.56 205 GLY A O 1
ATOM 1582 N N . VAL A 1 206 ? 10.396 -1.049 -29.396 1.00 94.94 206 VAL A N 1
ATOM 1583 C CA . VAL A 1 206 ? 9.254 -1.838 -28.911 1.00 94.94 206 VAL A CA 1
ATOM 1584 C C . VAL A 1 206 ? 9.773 -2.952 -28.017 1.00 94.94 206 VAL A C 1
ATOM 1586 O O . VAL A 1 206 ? 10.764 -3.603 -28.348 1.00 94.94 206 VAL A O 1
ATOM 1589 N N . GLU A 1 207 ? 9.119 -3.182 -26.882 1.00 93.12 207 GLU A N 1
ATOM 1590 C CA . GLU A 1 207 ? 9.462 -4.299 -26.006 1.00 93.12 207 GLU A CA 1
ATOM 1591 C C . GLU A 1 207 ? 9.207 -5.627 -26.735 1.00 93.12 207 GLU A C 1
ATOM 1593 O O . GLU A 1 207 ? 8.110 -5.898 -27.224 1.00 93.12 207 GLU A O 1
ATOM 1598 N N . SER A 1 208 ? 10.240 -6.462 -26.825 1.00 91.50 208 SER A N 1
ATOM 1599 C CA . SER A 1 208 ? 10.171 -7.791 -27.426 1.00 91.50 208 SER A CA 1
ATOM 1600 C C . SER A 1 208 ? 10.808 -8.797 -26.471 1.00 91.50 208 SER A C 1
ATOM 1602 O O . SER A 1 208 ? 11.991 -9.133 -26.575 1.00 91.50 208 SER A O 1
ATOM 1604 N N . GLY A 1 209 ? 10.015 -9.288 -25.517 1.00 86.69 209 GLY A N 1
ATOM 1605 C CA . GLY A 1 209 ? 10.500 -10.130 -24.423 1.00 86.69 209 GLY A CA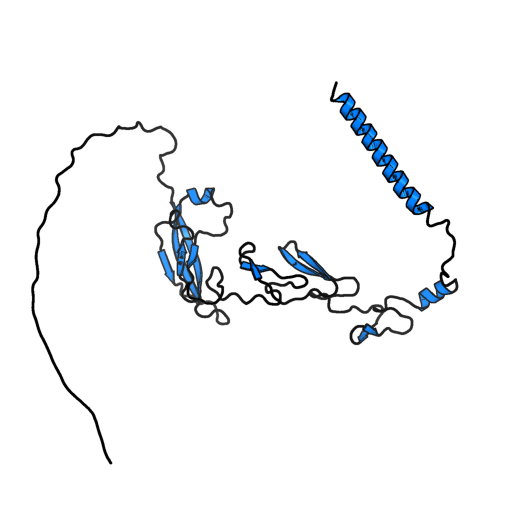 1
ATOM 1606 C C . GLY A 1 209 ? 11.190 -9.287 -23.349 1.00 86.69 209 GLY A C 1
ATOM 1607 O O . GLY A 1 209 ? 10.678 -8.250 -22.970 1.00 86.69 209 GLY A O 1
ATOM 1608 N N . ARG A 1 210 ? 12.364 -9.707 -22.856 1.00 84.94 210 ARG A N 1
ATOM 1609 C CA . ARG A 1 210 ? 13.142 -8.947 -21.850 1.00 84.94 210 ARG A CA 1
ATOM 1610 C C . ARG A 1 210 ? 14.150 -7.974 -22.474 1.00 84.94 210 ARG A C 1
ATOM 1612 O O . ARG A 1 210 ? 15.238 -7.800 -21.940 1.00 84.94 210 ARG A O 1
ATOM 1619 N N . ARG A 1 211 ? 13.873 -7.429 -23.656 1.00 88.56 211 ARG A N 1
ATOM 1620 C CA . ARG A 1 211 ? 14.756 -6.472 -24.338 1.00 88.56 211 ARG A CA 1
ATOM 1621 C C . ARG A 1 211 ? 13.939 -5.606 -25.286 1.00 88.56 211 ARG A C 1
ATOM 1623 O O . ARG A 1 211 ? 12.943 -6.064 -25.843 1.00 88.56 211 ARG A O 1
ATOM 1630 N N . CYS A 1 212 ? 14.413 -4.394 -25.535 1.00 94.50 212 CYS A N 1
ATOM 1631 C CA . CYS A 1 212 ? 13.871 -3.537 -26.575 1.00 94.50 212 CYS A CA 1
ATOM 1632 C C . CYS A 1 212 ? 14.372 -3.935 -27.972 1.00 94.50 212 CYS A C 1
ATOM 1634 O O . CYS A 1 212 ? 15.575 -4.050 -28.219 1.00 94.50 212 CYS A O 1
ATOM 1636 N N . ALA A 1 213 ? 13.442 -4.124 -28.905 1.00 95.50 213 ALA A N 1
ATOM 1637 C CA . ALA A 1 213 ? 13.723 -4.187 -30.330 1.00 95.50 213 ALA A CA 1
ATOM 1638 C C . ALA A 1 213 ? 13.853 -2.756 -30.869 1.00 95.50 213 ALA A C 1
ATOM 1640 O O . ALA A 1 213 ? 12.875 -2.007 -30.905 1.00 95.50 213 ALA A O 1
ATOM 1641 N N . CYS A 1 214 ? 15.072 -2.372 -31.253 1.00 95.38 214 CYS A N 1
ATOM 1642 C CA . CYS A 1 214 ? 15.379 -1.001 -31.648 1.00 95.38 214 CYS A CA 1
ATOM 1643 C C . CYS A 1 214 ? 15.157 -0.744 -33.145 1.00 95.38 214 CYS A C 1
ATOM 1645 O O . CYS A 1 214 ? 15.482 -1.604 -33.969 1.00 95.38 214 CYS A O 1
ATOM 1647 N N . PRO A 1 215 ? 14.651 0.448 -33.513 1.00 93.56 215 PRO A N 1
ATOM 1648 C CA . PRO A 1 215 ? 14.588 0.883 -34.903 1.00 93.56 215 PRO A CA 1
ATOM 1649 C C . PRO A 1 215 ? 15.994 1.123 -35.481 1.00 93.56 215 PRO A C 1
ATOM 1651 O O . PRO A 1 215 ? 16.968 1.251 -34.730 1.00 93.56 215 PRO A O 1
ATOM 1654 N N . PRO A 1 216 ? 16.135 1.199 -36.821 1.00 89.81 216 PRO A N 1
ATOM 1655 C CA . PRO A 1 216 ? 17.427 1.457 -37.447 1.00 89.81 216 PRO A CA 1
ATOM 1656 C C . PRO A 1 216 ? 18.044 2.756 -36.917 1.00 89.81 216 PRO A C 1
ATOM 1658 O O . PRO A 1 216 ? 17.352 3.756 -36.733 1.00 89.81 216 PRO A O 1
ATOM 1661 N N . ASN A 1 217 ? 19.364 2.737 -36.727 1.00 89.06 217 ASN A N 1
ATOM 1662 C CA . ASN A 1 217 ? 20.180 3.807 -36.137 1.00 89.06 217 ASN A CA 1
ATOM 1663 C C . ASN A 1 217 ? 20.068 3.987 -34.616 1.00 89.06 217 ASN A C 1
ATOM 1665 O O . ASN A 1 217 ? 20.762 4.848 -34.088 1.00 89.06 217 ASN A O 1
ATOM 1669 N N . PHE A 1 218 ? 19.289 3.173 -33.901 1.00 92.81 218 PHE A N 1
ATOM 1670 C CA . PHE A 1 218 ? 19.308 3.146 -32.437 1.00 92.81 218 PHE A CA 1
ATOM 1671 C C . PHE A 1 218 ? 19.841 1.814 -31.912 1.00 92.81 218 PHE A C 1
ATOM 1673 O O . PHE A 1 218 ? 19.548 0.747 -32.448 1.00 92.81 218 PHE A O 1
ATOM 1680 N N . LEU A 1 219 ? 20.656 1.888 -30.864 1.00 90.62 219 LEU A N 1
ATOM 1681 C CA . LEU A 1 219 ? 21.327 0.771 -30.207 1.00 90.62 219 LEU A CA 1
ATOM 1682 C C . LEU A 1 219 ? 21.178 0.905 -28.684 1.00 90.62 219 LEU A C 1
ATOM 1684 O O . LEU A 1 219 ? 20.724 1.930 -28.177 1.00 90.62 219 LEU A O 1
ATOM 1688 N N . GLY A 1 220 ? 21.593 -0.128 -27.955 1.00 89.56 220 GLY A N 1
ATOM 1689 C CA . GLY A 1 220 ? 21.479 -0.194 -26.496 1.00 89.56 220 GLY A CA 1
ATOM 1690 C C . GLY A 1 220 ? 20.438 -1.211 -26.042 1.00 89.56 220 GLY A C 1
ATOM 1691 O O . GLY A 1 220 ? 19.761 -1.836 -26.861 1.00 89.56 220 GLY A O 1
ATOM 1692 N N . TYR A 1 221 ? 20.342 -1.424 -24.732 1.00 91.12 221 TYR A N 1
ATOM 1693 C CA . TYR A 1 221 ? 19.380 -2.380 -24.166 1.00 91.12 221 TYR A CA 1
ATOM 1694 C C . TYR A 1 221 ? 17.956 -1.803 -24.142 1.00 91.12 221 TYR A C 1
ATOM 1696 O O . TYR A 1 221 ? 16.991 -2.554 -24.293 1.00 91.12 221 TYR A O 1
ATOM 1704 N N . HIS A 1 222 ? 17.855 -0.472 -24.061 1.00 94.25 222 HIS A N 1
ATOM 1705 C CA . HIS A 1 222 ? 16.621 0.310 -24.073 1.00 94.25 222 HIS A CA 1
ATOM 1706 C C . HIS A 1 222 ? 16.523 1.246 -25.289 1.00 94.25 222 HIS A C 1
ATOM 1708 O O . HIS A 1 222 ? 15.699 2.157 -25.301 1.00 94.25 222 HIS A O 1
ATOM 1714 N N . CYS A 1 223 ? 17.341 1.030 -26.327 1.00 94.25 223 CYS A N 1
ATOM 1715 C CA . CYS A 1 223 ? 17.431 1.882 -27.521 1.00 94.25 223 CYS A CA 1
ATOM 1716 C C . CYS A 1 223 ? 17.847 3.333 -27.220 1.00 94.25 223 CYS A C 1
ATOM 1718 O O . CYS A 1 223 ? 17.427 4.268 -27.900 1.00 94.25 223 CYS A O 1
ATOM 1720 N N . GLU A 1 224 ? 18.662 3.528 -26.187 1.00 92.94 224 GLU A N 1
ATOM 1721 C CA . GLU A 1 224 ? 19.105 4.822 -25.672 1.00 92.94 224 GLU A CA 1
ATOM 1722 C C . GLU A 1 224 ? 20.246 5.472 -26.479 1.00 92.94 224 GLU A C 1
ATOM 1724 O O . GLU A 1 224 ? 20.497 6.670 -26.337 1.00 92.94 224 GLU A O 1
ATOM 1729 N N . ILE A 1 225 ? 20.932 4.708 -27.337 1.00 90.44 225 ILE A N 1
ATOM 1730 C CA . ILE A 1 225 ? 22.114 5.149 -28.089 1.00 90.44 225 ILE A CA 1
ATOM 1731 C C . ILE A 1 225 ? 21.731 5.439 -29.544 1.00 90.44 225 ILE A C 1
ATOM 1733 O O . ILE A 1 225 ? 21.340 4.533 -30.270 1.00 90.44 225 ILE A O 1
ATOM 1737 N N . ASP A 1 226 ? 21.914 6.677 -30.008 1.00 90.75 226 ASP A N 1
ATOM 1738 C CA . ASP A 1 226 ? 21.802 7.039 -31.430 1.00 90.75 226 ASP A CA 1
ATOM 1739 C C . ASP A 1 226 ? 23.131 6.753 -32.150 1.00 90.75 226 ASP A C 1
ATOM 1741 O O . ASP A 1 226 ? 24.132 7.457 -31.958 1.00 90.75 226 ASP A O 1
ATOM 1745 N N . ALA A 1 227 ? 23.136 5.708 -32.978 1.00 85.62 227 ALA A N 1
ATOM 1746 C CA . ALA A 1 227 ? 24.275 5.247 -33.762 1.00 85.62 227 ALA A CA 1
ATOM 1747 C C . ALA A 1 227 ? 24.718 6.263 -34.822 1.00 85.62 227 ALA A C 1
ATOM 1749 O O . ALA A 1 227 ? 25.906 6.346 -35.118 1.00 85.62 227 ALA A O 1
ATOM 1750 N N . ASN A 1 228 ? 23.806 7.061 -35.383 1.00 83.31 228 ASN A N 1
ATOM 1751 C CA . ASN A 1 228 ? 24.158 8.054 -36.398 1.00 83.31 228 ASN A CA 1
ATOM 1752 C C . ASN A 1 228 ? 24.886 9.239 -35.747 1.00 83.31 228 ASN A C 1
ATOM 1754 O O . ASN A 1 228 ? 25.940 9.678 -36.208 1.00 83.31 228 ASN A O 1
ATOM 1758 N N . ARG A 1 229 ? 24.399 9.690 -34.585 1.00 74.06 229 ARG A N 1
ATOM 1759 C CA . ARG A 1 229 ? 25.059 10.746 -33.803 1.00 74.06 229 ARG A CA 1
ATOM 1760 C C . ARG A 1 229 ? 26.399 10.296 -33.217 1.00 74.06 229 ARG A C 1
ATOM 1762 O O . ARG A 1 229 ? 27.355 11.074 -33.201 1.00 74.06 229 ARG A O 1
ATOM 1769 N N . THR A 1 230 ? 26.493 9.048 -32.762 1.00 65.25 230 THR A N 1
ATOM 1770 C CA . THR A 1 230 ? 27.764 8.479 -32.285 1.00 65.25 230 THR A CA 1
ATOM 1771 C C . THR A 1 230 ? 28.719 8.119 -33.417 1.00 65.25 230 THR A C 1
ATOM 1773 O O . THR A 1 230 ? 29.918 8.196 -33.190 1.00 65.25 230 THR A O 1
ATOM 1776 N N . ALA A 1 231 ? 28.257 7.829 -34.637 1.00 58.94 231 ALA A N 1
ATOM 1777 C CA . ALA A 1 231 ? 29.125 7.668 -35.809 1.00 58.94 231 ALA A CA 1
ATOM 1778 C C . ALA A 1 231 ? 29.713 9.007 -36.286 1.00 58.94 231 ALA A C 1
ATOM 1780 O O . ALA A 1 231 ? 30.888 9.065 -36.646 1.00 58.94 231 ALA A O 1
ATOM 1781 N N . VAL A 1 232 ? 28.946 10.102 -36.211 1.00 53.72 232 VAL A N 1
ATOM 1782 C CA . VAL A 1 232 ? 29.441 11.458 -36.522 1.00 53.72 232 VAL A CA 1
ATOM 1783 C C . VAL A 1 232 ? 30.482 11.932 -35.494 1.00 53.72 232 VAL A C 1
ATOM 1785 O O . VAL A 1 232 ? 31.447 12.597 -35.864 1.00 53.72 232 VAL A O 1
ATOM 1788 N N . LEU A 1 233 ? 30.357 11.532 -34.223 1.00 53.22 233 LEU A N 1
ATOM 1789 C CA . LEU A 1 233 ? 31.400 11.737 -33.200 1.00 53.22 233 LEU A CA 1
ATOM 1790 C C . LEU A 1 233 ? 32.517 10.668 -33.255 1.00 53.22 233 LEU A C 1
ATOM 1792 O O . LEU A 1 233 ? 33.646 10.922 -32.843 1.00 53.22 233 LEU A O 1
ATOM 1796 N N . GLY A 1 234 ? 32.213 9.488 -33.796 1.00 50.03 234 GLY A N 1
ATOM 1797 C CA . GLY A 1 234 ? 33.067 8.300 -33.903 1.00 50.03 234 GLY A CA 1
ATOM 1798 C C . GLY A 1 234 ? 33.928 8.239 -35.165 1.00 50.03 234 GLY A C 1
ATOM 1799 O O . GLY A 1 234 ? 34.749 7.333 -35.299 1.00 50.03 234 GLY A O 1
ATOM 1800 N N . GLY A 1 235 ? 33.839 9.245 -36.042 1.00 47.59 235 GLY A N 1
ATOM 1801 C CA . GLY A 1 235 ? 34.883 9.541 -37.030 1.00 47.59 235 GLY A CA 1
ATOM 1802 C C . GLY A 1 235 ? 36.231 9.912 -36.389 1.00 47.59 235 GLY A C 1
ATOM 1803 O O . GLY A 1 235 ? 37.242 10.004 -37.079 1.00 47.59 235 GLY A O 1
ATOM 1804 N N . SER A 1 236 ? 36.272 10.087 -35.064 1.00 51.47 236 SER A N 1
ATOM 1805 C CA . SER A 1 236 ? 37.496 10.264 -34.288 1.00 51.47 236 SER A CA 1
ATOM 1806 C C . SER A 1 236 ? 37.567 9.249 -33.151 1.00 51.47 236 SER A C 1
ATOM 1808 O O . SER A 1 236 ? 37.139 9.525 -32.041 1.00 51.47 236 SER A O 1
ATOM 1810 N N . ARG A 1 237 ? 38.207 8.111 -33.441 1.00 46.50 237 ARG A N 1
ATOM 1811 C CA . ARG A 1 237 ? 38.847 7.201 -32.478 1.00 46.50 237 ARG A CA 1
ATOM 1812 C C . ARG A 1 237 ? 37.913 6.561 -31.438 1.00 46.50 237 ARG A C 1
ATOM 1814 O O . ARG A 1 237 ? 37.498 7.174 -30.464 1.00 46.50 237 ARG A O 1
ATOM 1821 N N . PHE A 1 238 ? 37.796 5.236 -31.526 1.00 41.25 238 PHE A N 1
ATOM 1822 C CA . PHE A 1 238 ? 37.823 4.397 -30.326 1.00 41.25 238 PHE A CA 1
ATOM 1823 C C . PHE A 1 238 ? 38.815 5.008 -29.320 1.00 41.25 238 PHE A C 1
ATOM 1825 O O . PHE A 1 238 ? 39.961 5.247 -29.725 1.00 41.25 238 PHE A O 1
ATOM 1832 N N . PRO A 1 239 ? 38.468 5.252 -28.044 1.00 45.47 239 PRO A N 1
ATOM 1833 C CA . PRO A 1 239 ? 39.491 5.419 -27.034 1.00 45.47 239 PRO A CA 1
ATOM 1834 C C . PRO A 1 239 ? 40.161 4.052 -26.902 1.00 45.47 239 PRO A C 1
ATOM 1836 O O . PRO A 1 239 ? 39.816 3.219 -26.070 1.00 45.47 239 PRO A O 1
ATOM 1839 N N . LYS A 1 240 ? 41.125 3.801 -27.791 1.00 38.91 240 LYS A N 1
ATOM 1840 C CA . LYS A 1 240 ? 42.254 2.943 -27.501 1.00 38.91 240 LYS A CA 1
ATOM 1841 C C . LYS A 1 240 ? 42.767 3.488 -26.179 1.00 38.91 240 LYS A C 1
ATOM 1843 O O . LYS A 1 240 ? 43.125 4.663 -26.131 1.00 38.91 240 LYS A O 1
ATOM 1848 N N . TYR A 1 241 ? 42.658 2.678 -25.131 1.00 42.81 241 TYR A N 1
ATOM 1849 C CA . TYR A 1 241 ? 43.215 2.922 -23.809 1.00 42.81 241 TYR A CA 1
ATOM 1850 C C . TYR A 1 241 ? 44.586 3.579 -24.012 1.00 42.81 241 TYR A C 1
ATOM 1852 O O . TYR A 1 241 ? 45.532 2.931 -24.456 1.00 42.81 241 TYR A O 1
ATOM 1860 N N . SER A 1 242 ? 44.642 4.903 -23.873 1.00 36.44 242 SER A N 1
ATOM 1861 C CA . SER A 1 242 ? 45.880 5.642 -24.045 1.00 36.44 242 SER A CA 1
ATOM 1862 C C . SER A 1 242 ? 46.603 5.432 -22.736 1.00 36.44 242 SER A C 1
ATOM 1864 O O . SER A 1 242 ? 46.211 6.001 -21.720 1.00 36.44 242 SER A O 1
ATOM 1866 N N . GLU A 1 243 ? 47.610 4.566 -22.758 1.00 46.22 243 GLU A N 1
ATOM 1867 C CA . GLU A 1 243 ? 48.653 4.491 -21.743 1.00 46.22 243 GLU A CA 1
ATOM 1868 C C . GLU A 1 243 ? 49.326 5.866 -21.631 1.00 46.22 243 GLU A C 1
ATOM 1870 O O . GLU A 1 243 ? 50.357 6.125 -22.237 1.00 46.22 243 GLU A O 1
ATOM 1875 N N . ASN A 1 244 ? 48.713 6.784 -20.892 1.00 48.09 244 ASN A N 1
ATOM 1876 C CA . ASN A 1 244 ? 49.351 7.999 -20.412 1.00 48.09 244 ASN A CA 1
ATOM 1877 C C . ASN A 1 244 ? 49.212 7.990 -18.883 1.00 48.09 244 ASN A C 1
ATOM 1879 O O . ASN A 1 244 ? 48.162 8.364 -18.361 1.00 48.09 244 ASN A O 1
ATOM 1883 N N . PRO A 1 245 ? 50.252 7.547 -18.149 1.00 53.41 245 PRO A N 1
ATOM 1884 C CA . PRO A 1 245 ? 50.217 7.360 -16.694 1.00 53.41 245 PRO A CA 1
ATOM 1885 C C . PRO A 1 245 ? 50.085 8.658 -15.884 1.00 53.41 245 PRO A C 1
ATOM 1887 O O . PRO A 1 245 ? 50.018 8.609 -14.661 1.00 53.41 245 PRO A O 1
ATOM 1890 N N . ASN A 1 246 ? 50.078 9.820 -16.538 1.00 54.25 246 ASN A N 1
ATOM 1891 C CA . ASN A 1 246 ? 50.246 11.112 -15.876 1.00 54.25 246 ASN A CA 1
ATOM 1892 C C . ASN A 1 246 ? 48.925 11.783 -15.458 1.00 54.25 246 ASN A C 1
ATOM 1894 O O . ASN A 1 246 ? 48.961 12.677 -14.620 1.00 54.25 246 ASN A O 1
ATOM 1898 N N . ASP A 1 247 ? 47.766 11.341 -15.965 1.00 53.59 247 ASP A N 1
ATOM 1899 C CA . ASP A 1 247 ? 46.469 11.961 -15.627 1.00 53.59 247 ASP A CA 1
ATOM 1900 C C . ASP A 1 247 ? 45.739 11.295 -14.448 1.00 53.59 247 ASP A C 1
ATOM 1902 O O . ASP A 1 247 ? 44.828 11.889 -13.870 1.00 53.59 247 ASP A O 1
ATOM 1906 N N . PHE A 1 248 ? 46.161 10.097 -14.025 1.00 52.88 248 PHE A N 1
ATOM 1907 C CA . PHE A 1 248 ? 45.607 9.447 -12.830 1.00 52.88 248 PHE A CA 1
ATOM 1908 C C . PHE A 1 248 ? 46.136 10.053 -11.523 1.00 52.88 248 PHE A C 1
ATOM 1910 O O . PHE A 1 248 ? 45.432 10.044 -10.519 1.00 52.88 248 PHE A O 1
ATOM 1917 N N . PHE A 1 249 ? 47.328 10.655 -11.522 1.00 50.12 249 PHE A N 1
ATOM 1918 C CA . PHE A 1 249 ? 47.900 11.213 -10.294 1.00 50.12 249 PHE A CA 1
ATOM 1919 C C . PHE A 1 249 ? 47.340 12.595 -9.935 1.00 50.12 249 PHE A C 1
ATOM 1921 O O . PHE A 1 249 ? 47.215 12.921 -8.758 1.00 50.12 249 PHE A O 1
ATOM 1928 N N . THR A 1 250 ? 46.932 13.411 -10.907 1.00 51.19 250 THR A N 1
ATOM 1929 C CA . THR A 1 250 ? 46.553 14.811 -10.639 1.00 51.19 250 THR A CA 1
ATOM 1930 C C . THR A 1 250 ? 45.198 14.943 -9.934 1.00 51.19 250 THR A C 1
ATOM 1932 O O . THR A 1 250 ? 44.989 15.877 -9.155 1.00 51.19 250 THR A O 1
ATOM 1935 N N . ARG A 1 251 ? 44.271 13.998 -10.157 1.00 53.75 251 ARG A N 1
ATOM 1936 C CA . ARG A 1 251 ? 42.920 14.058 -9.572 1.00 53.75 251 ARG A CA 1
ATOM 1937 C C . ARG A 1 251 ? 42.876 13.575 -8.118 1.00 53.75 251 ARG A C 1
ATOM 1939 O O . ARG A 1 251 ? 42.165 14.174 -7.313 1.00 53.75 251 ARG A O 1
ATOM 1946 N N . ASP A 1 252 ? 43.696 12.586 -7.768 1.00 53.75 252 ASP A N 1
ATOM 1947 C CA . ASP A 1 252 ? 43.744 12.013 -6.414 1.00 53.75 252 ASP A CA 1
ATOM 1948 C C . ASP A 1 252 ? 44.662 12.810 -5.465 1.00 53.75 252 ASP A C 1
ATOM 1950 O O . ASP A 1 252 ? 44.408 12.896 -4.259 1.00 53.75 252 ASP A O 1
ATOM 1954 N N . ILE A 1 253 ? 45.688 13.483 -6.004 1.00 57.59 253 ILE A N 1
ATOM 1955 C CA . ILE A 1 253 ? 46.580 14.372 -5.236 1.00 57.59 253 ILE A CA 1
ATOM 1956 C C . ILE A 1 253 ? 45.843 15.643 -4.782 1.00 57.59 253 ILE A C 1
ATOM 1958 O O . ILE A 1 253 ? 46.027 16.101 -3.658 1.00 57.59 253 ILE A O 1
ATOM 1962 N N . SER A 1 254 ? 44.946 16.183 -5.610 1.00 59.59 254 SER A N 1
ATOM 1963 C CA . SER A 1 254 ? 44.126 17.351 -5.264 1.0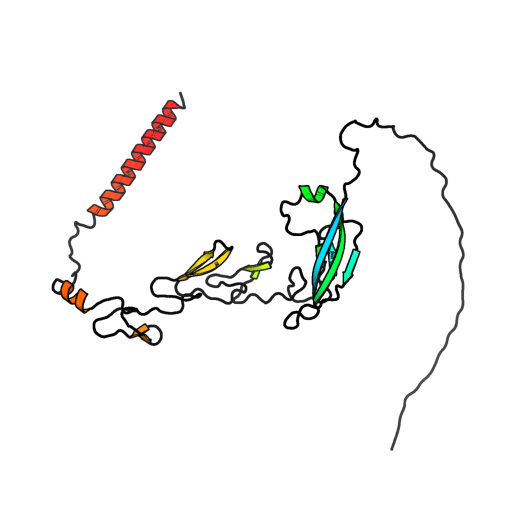0 59.59 254 SER A CA 1
ATOM 1964 C C . SER A 1 254 ? 43.227 17.075 -4.046 1.00 59.59 254 SER A C 1
ATOM 1966 O O . SER A 1 254 ? 43.317 17.773 -3.034 1.00 59.59 254 SER A O 1
ATOM 1968 N N . GLY A 1 255 ? 42.424 16.004 -4.082 1.00 62.25 255 GLY A N 1
ATOM 1969 C CA . GLY A 1 255 ? 41.476 15.683 -3.006 1.00 62.25 255 GLY A CA 1
ATOM 1970 C C . GLY A 1 255 ? 42.141 15.326 -1.670 1.00 62.25 255 GLY A C 1
ATOM 1971 O O . GLY A 1 255 ? 41.643 15.700 -0.606 1.00 62.25 255 GLY A O 1
ATOM 1972 N N . THR A 1 256 ? 43.295 14.657 -1.712 1.00 67.81 256 THR A N 1
ATOM 1973 C CA . THR A 1 256 ? 44.065 14.308 -0.507 1.00 67.81 256 THR A CA 1
ATOM 1974 C C . THR A 1 256 ? 44.746 15.527 0.115 1.00 67.81 256 THR A C 1
ATOM 1976 O O . THR A 1 256 ? 44.715 15.670 1.337 1.00 67.81 256 THR A O 1
ATOM 1979 N N . ILE A 1 257 ? 45.268 16.458 -0.690 1.00 71.56 257 ILE A N 1
ATOM 1980 C CA . ILE A 1 257 ? 45.845 17.717 -0.193 1.00 71.56 257 ILE A CA 1
ATOM 1981 C C . ILE A 1 257 ? 44.770 18.599 0.452 1.00 71.56 257 ILE A C 1
ATOM 1983 O O . ILE A 1 257 ? 44.980 19.085 1.563 1.00 71.56 257 ILE A O 1
ATOM 1987 N N . PHE A 1 258 ? 43.601 18.765 -0.178 1.00 68.94 258 PHE A N 1
ATOM 1988 C CA . PHE A 1 258 ? 42.505 19.535 0.426 1.00 68.94 258 PHE A CA 1
ATOM 1989 C C . PHE A 1 258 ? 42.021 18.907 1.741 1.00 68.94 258 PHE A C 1
ATOM 1991 O O . PHE A 1 258 ? 41.783 19.627 2.711 1.00 68.94 258 PHE A O 1
ATOM 1998 N N . SER A 1 259 ? 41.953 17.574 1.814 1.00 74.06 259 SER A N 1
ATOM 1999 C CA . SER A 1 259 ? 41.613 16.857 3.048 1.00 74.06 259 SER A CA 1
ATOM 2000 C C . SER A 1 259 ? 42.648 17.087 4.158 1.00 74.06 259 SER A C 1
ATOM 2002 O O . SER A 1 259 ? 42.290 17.453 5.278 1.00 74.06 259 SER A O 1
ATOM 2004 N N . LEU A 1 260 ? 43.943 16.971 3.848 1.00 76.00 260 LEU A N 1
ATOM 2005 C CA . LEU A 1 260 ? 45.020 17.184 4.819 1.00 76.00 260 LEU A CA 1
ATOM 2006 C C . LEU A 1 260 ? 45.086 18.633 5.315 1.00 76.00 260 LEU A C 1
ATOM 2008 O O . LEU A 1 260 ? 45.261 18.854 6.514 1.00 76.00 260 LEU A O 1
ATOM 2012 N N . ILE A 1 261 ? 44.886 19.619 4.436 1.00 80.00 261 ILE A N 1
ATOM 2013 C CA . ILE A 1 261 ? 44.836 21.037 4.822 1.00 80.00 261 ILE A CA 1
ATOM 2014 C C . ILE A 1 261 ? 43.669 21.288 5.783 1.00 80.00 261 ILE A C 1
ATOM 2016 O O . ILE A 1 261 ? 43.857 21.950 6.803 1.00 80.00 261 ILE A O 1
ATOM 2020 N N . MET A 1 262 ? 42.492 20.717 5.515 1.00 73.25 262 MET A N 1
ATOM 2021 C CA . MET A 1 262 ? 41.325 20.865 6.392 1.00 73.25 262 MET A CA 1
ATOM 2022 C C . MET A 1 262 ? 41.518 20.172 7.747 1.00 73.25 262 MET A C 1
ATOM 2024 O O . MET A 1 262 ? 41.126 20.722 8.776 1.00 73.25 262 MET A O 1
ATOM 2028 N N . ILE A 1 263 ? 42.167 19.004 7.780 1.00 81.12 263 ILE A N 1
ATOM 2029 C CA . ILE A 1 263 ? 42.502 18.299 9.028 1.00 81.12 263 ILE A CA 1
ATOM 2030 C C . ILE A 1 263 ? 43.508 19.108 9.859 1.00 81.12 263 ILE A C 1
ATOM 2032 O O . ILE A 1 263 ? 43.318 19.270 11.066 1.00 81.12 263 ILE A O 1
ATOM 2036 N N . VAL A 1 264 ? 44.553 19.656 9.232 1.00 79.81 264 VAL A N 1
ATOM 2037 C CA . VAL A 1 264 ? 45.576 20.461 9.920 1.00 79.81 264 VAL A CA 1
ATOM 2038 C C . VAL A 1 264 ? 45.001 21.792 10.408 1.00 79.81 264 VAL A C 1
ATOM 2040 O O . VAL A 1 264 ? 45.243 22.163 11.557 1.00 79.81 264 VAL A O 1
ATOM 2043 N N . ALA A 1 265 ? 44.200 22.480 9.590 1.00 77.50 265 ALA A N 1
ATOM 2044 C CA . ALA A 1 265 ? 43.542 23.728 9.972 1.00 77.50 265 ALA A CA 1
ATOM 2045 C C . ALA A 1 265 ? 42.589 23.520 11.158 1.00 77.50 265 ALA A C 1
ATOM 2047 O O . ALA A 1 265 ? 42.695 24.227 12.160 1.00 77.50 265 ALA A O 1
ATOM 2048 N N . ASN A 1 266 ? 41.730 22.497 11.105 1.00 73.75 266 ASN A N 1
ATOM 2049 C CA . ASN A 1 266 ? 40.834 22.175 12.215 1.00 73.75 266 ASN A CA 1
ATOM 2050 C C . ASN A 1 266 ? 41.602 21.719 13.463 1.00 73.75 266 ASN A C 1
ATOM 2052 O O . ASN A 1 266 ? 41.255 22.119 14.572 1.00 73.75 266 ASN A O 1
ATOM 2056 N N . GLY A 1 267 ? 42.682 20.950 13.309 1.00 77.69 267 GL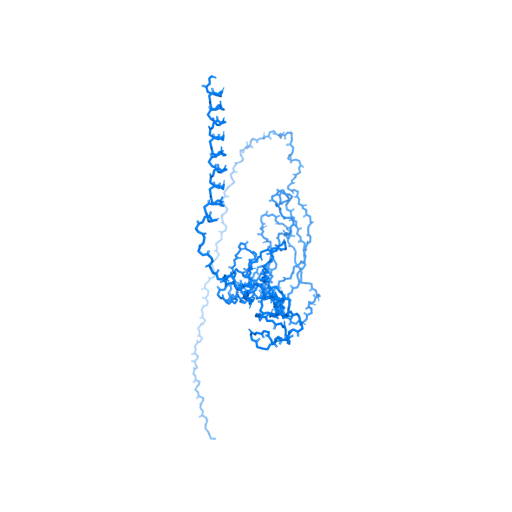Y A N 1
ATOM 2057 C CA . GLY A 1 267 ? 43.540 20.548 14.425 1.00 77.69 267 GLY A CA 1
ATOM 2058 C C . GLY A 1 267 ? 44.239 21.730 15.107 1.00 77.69 267 GLY A C 1
ATOM 2059 O O . GLY A 1 267 ? 44.347 21.754 16.333 1.00 77.69 267 GLY A O 1
ATOM 2060 N N . LEU A 1 268 ? 44.681 22.732 14.342 1.00 74.56 268 LEU A N 1
ATOM 2061 C CA . LEU A 1 268 ? 45.244 23.978 14.873 1.00 74.56 268 LEU A CA 1
ATOM 2062 C C . LEU A 1 268 ? 44.185 24.823 15.585 1.00 74.56 268 LEU A C 1
ATOM 2064 O O . LEU A 1 268 ? 44.446 25.305 16.684 1.00 74.56 268 LEU A O 1
ATOM 2068 N N . ILE A 1 269 ? 42.983 24.939 15.015 1.00 75.19 269 ILE A N 1
ATOM 2069 C CA . ILE A 1 269 ? 41.855 25.642 15.644 1.00 75.19 269 ILE A CA 1
ATOM 2070 C C . ILE A 1 269 ? 41.484 24.978 16.976 1.00 75.19 269 ILE A C 1
ATOM 2072 O O . ILE A 1 269 ? 41.318 25.672 17.975 1.00 75.19 269 ILE A O 1
ATOM 2076 N N . ILE A 1 270 ? 41.432 23.644 17.026 1.00 73.94 270 ILE A N 1
ATOM 2077 C CA . ILE A 1 270 ? 41.145 22.889 18.254 1.00 73.94 270 ILE A CA 1
ATOM 2078 C C . ILE A 1 270 ? 42.257 23.078 19.291 1.00 73.94 270 ILE A C 1
ATOM 2080 O O . ILE A 1 270 ? 41.957 23.253 20.467 1.00 73.94 270 ILE A O 1
ATOM 2084 N N . LYS A 1 271 ? 43.533 23.093 18.885 1.00 73.56 271 LYS A N 1
ATOM 2085 C CA . LYS A 1 271 ? 44.655 23.341 19.808 1.00 73.56 271 LYS A CA 1
ATOM 2086 C C . LYS A 1 271 ? 44.650 24.762 20.369 1.00 73.56 271 LYS A C 1
ATOM 2088 O O . LYS A 1 271 ? 44.916 24.930 21.553 1.00 73.56 271 LYS A O 1
ATOM 2093 N N . VAL A 1 272 ? 44.325 25.764 19.551 1.00 73.44 272 VAL A N 1
ATOM 2094 C CA . VAL A 1 272 ? 44.175 27.157 20.003 1.00 73.44 272 VAL A CA 1
ATOM 2095 C C . VAL A 1 272 ? 42.963 27.292 20.922 1.00 73.44 272 VAL A C 1
ATOM 2097 O O . VAL A 1 272 ? 43.077 27.901 21.978 1.00 73.44 272 VAL A O 1
ATOM 2100 N N . HIS A 1 273 ? 41.831 26.674 20.584 1.00 72.75 273 HIS A N 1
ATOM 2101 C CA . HIS A 1 273 ? 40.654 26.653 21.450 1.00 72.75 273 HIS A CA 1
ATOM 2102 C C . HIS A 1 273 ? 40.961 25.963 22.786 1.00 72.75 273 HIS A C 1
ATOM 2104 O O . HIS A 1 273 ? 40.692 26.511 23.844 1.00 72.75 273 HIS A O 1
ATOM 2110 N N . PHE A 1 274 ? 41.625 24.810 22.774 1.00 68.81 274 PHE A N 1
ATOM 2111 C CA . PHE A 1 274 ? 42.015 24.135 24.008 1.00 68.81 274 PHE A CA 1
ATOM 2112 C C . PHE A 1 274 ? 43.006 24.975 24.832 1.00 68.81 274 PHE A C 1
ATOM 2114 O O . PHE A 1 274 ? 42.837 25.096 26.035 1.00 68.81 274 PHE A O 1
ATOM 2121 N N . ALA A 1 275 ? 43.985 25.629 24.202 1.00 68.44 275 ALA A N 1
ATOM 2122 C CA . ALA A 1 275 ? 44.939 26.493 24.901 1.00 68.44 275 ALA A CA 1
ATOM 2123 C C . ALA A 1 275 ? 44.310 27.779 25.471 1.00 68.44 275 ALA A C 1
ATOM 2125 O O . ALA A 1 275 ? 44.783 28.279 26.484 1.00 68.44 275 ALA A O 1
ATOM 2126 N N . VAL A 1 276 ? 43.255 28.314 24.850 1.00 69.00 276 VAL A N 1
ATOM 2127 C CA . VAL A 1 276 ? 42.548 29.519 25.327 1.00 69.00 276 VAL A CA 1
ATOM 2128 C C . VAL A 1 276 ? 41.554 29.198 26.448 1.00 69.00 276 VAL A C 1
ATOM 2130 O O . VAL A 1 276 ? 41.327 30.038 27.310 1.00 69.00 276 VAL A O 1
ATOM 2133 N N . TYR A 1 277 ? 40.971 27.996 26.457 1.00 61.59 277 TYR A N 1
ATOM 2134 C CA . TYR A 1 277 ? 39.942 27.598 27.428 1.00 61.59 277 TYR A CA 1
ATOM 2135 C C . TYR A 1 277 ? 40.475 26.767 28.611 1.00 61.59 277 TYR A C 1
ATOM 2137 O O . TYR A 1 277 ? 39.700 26.420 29.500 1.00 61.59 277 TYR A O 1
ATOM 2145 N N . HIS A 1 278 ? 41.774 26.451 28.638 1.00 58.69 278 HIS A N 1
ATOM 2146 C CA . HIS A 1 278 ? 42.446 25.748 29.742 1.00 58.69 278 HIS A CA 1
ATOM 2147 C C . HIS A 1 278 ? 43.590 26.558 30.393 1.00 58.69 278 HIS A C 1
ATOM 2149 O O . HIS A 1 278 ? 44.517 25.970 30.955 1.00 58.69 278 HIS A O 1
ATOM 2155 N N . VAL A 1 279 ? 43.507 27.895 30.350 1.00 52.59 279 VAL A N 1
ATOM 2156 C CA . VAL A 1 279 ? 44.278 28.818 31.210 1.00 52.59 279 VAL A CA 1
ATOM 2157 C C . VAL A 1 279 ? 43.350 29.436 32.245 1.00 52.59 279 VAL A C 1
ATOM 2159 O O . VAL A 1 279 ? 42.260 29.896 31.840 1.00 52.59 279 VAL A O 1
#

Mean predicted aligned error: 19.67 Å

Secondary structure (DSSP, 8-state):
-------------------------PPPPPPP---------SSS--S-S-EEEEEEEEEE-TT-EEEES-GGGEES---EE-S----SSS-TT-EEEEEEEEEEHHHHHH-S-TT--SEEEE--TT-SS-B-TTSPBPPPP-TT-EE-GGGTTPEEPPTTEESSSS-EE--SEEEEE-TTS-EEEEEPTTEESSSS-EEPPPTT-EE-SSSEEPPTTEESSSS-EEHHHHHHHHTS--------TTHHHHHHHHHHHHHHHHHHHHHHHHHHHHHHH--

Sequence (279 aa):
MSSLRIQRLFTTIFLLIPISTSQESSPPPSTTTPSVIASPRAGIDFIGPLWLPRSFKITCCRGGTPGPENDLLIRNWTQSVADFAVDEESDEGCRVFEGTFLLAATALFKLRSFTGYGVQCKCPSDSPVALDKHCRKLPPCQNNGYRSFSLNMRCACPEPFFGDFCEKYCDQGQKLKGVDGRDYCSCVPFFQGEECRDMVCLNGGVESGRRCACPPNFLGYHCEIDANRTAVLGGSRFPKYSENPNDFFTRDISGTIFSLIMIVANGLIIKVHFAVYHV

Nearest PDB structures (foldseek):
  5fma-assembly2_B  TM=2.578E-01  e=5.189E-06  Homo sapiens
  8r3v-assembly1_J2  TM=2.053E-01  e=1.110E+00  Escherichia coli
  6gzx-assembly1_R1  TM=1.920E-01  e=9.644E+00  Thermus thermophilus HB8

pLDDT: mean 72.82, std 20.73, range [30.75, 96.62]

Radius of gyration: 39.84 Å; Cα contacts (8 Å, |Δi|>4): 354; chains: 1; bounding box: 90×92×107 Å

Solvent-accessible surface area (backbone atoms only — not comparable to full-atom values): 17482 Å² total; per-residue (Å²): 135,83,91,82,88,86,86,83,85,88,86,90,84,89,82,84,86,84,89,82,88,81,82,92,79,86,82,82,90,83,78,90,76,89,82,71,89,72,77,80,74,90,75,86,76,89,64,68,90,53,64,44,83,43,74,53,76,50,60,17,13,62,81,18,43,79,39,63,69,49,71,90,47,51,44,76,79,47,77,48,77,50,89,72,77,78,81,91,82,84,68,76,62,59,44,38,33,33,36,38,31,29,36,39,56,70,53,69,78,70,49,95,57,93,85,64,83,52,64,39,36,50,53,68,84,86,55,97,61,62,57,46,73,36,31,43,80,54,78,77,46,31,81,86,20,45,74,32,72,95,57,81,59,36,38,47,44,49,84,60,32,32,56,78,34,18,79,41,56,39,62,44,42,45,83,42,75,44,95,87,70,46,66,45,37,46,47,42,91,59,33,35,68,75,36,12,73,46,74,46,43,33,87,80,19,42,77,58,82,98,37,32,49,48,45,92,58,36,37,66,70,33,18,77,39,50,47,60,64,48,45,70,59,49,80,59,63,77,83,65,83,71,91,60,85,71,68,69,54,61,66,57,51,52,58,51,50,56,50,51,50,52,52,51,53,50,51,50,52,51,51,50,50,51,60,65,74,72,110

Organism: Pristionchus pacificus (NCBI:txid54126)

InterPro domains:
  IPR000742 EGF-like domain [PS00022] (155-166)
  IPR000742 EGF-like domain [PS00022] (212-223)
  IPR000742 EGF-like domain [PS50026] (131-167)
  IPR000742 EGF-like domain [PS50026] (192-224)
  IPR000742 EGF-like domain [SM00181] (134-167)
  IPR000742 EGF-like domain [SM00181] (195-224)

Foldseek 3Di:
DDDDDDDDDDDDDDDDDDDDDDDDDDDDDDDDDDPDPDDDDPDDPPDDFDWDKDKDKAKAFDPWDKDFLDPVFKADWDKDWDPDDDDDDATHGITIMMTMIIGGPVVVVVDPDPPDPRMFTDEDPPDPADAARRRGGDDAQPPPWDFDVVVNRFTDEDPPFFDRRSPAGQDQFHWDQDPVRGIFGDHDPQFDDRNSPHGAAPPPWDDDDQATDEDPQFDDRRSPDRNVVVVVVVVDDDPPVPPDVPVVPPVVVVVVVVVVVVVVVVVVVVVVVCVVVVD